Protein AF-A0A0G0KV67-F1 (afdb_monomer_lite)

pLDDT: mean 74.86, std 18.28, range [34.47, 96.56]

Structure (mmCIF, N/CA/C/O backbone):
data_AF-A0A0G0KV67-F1
#
_entry.id   AF-A0A0G0KV67-F1
#
loop_
_atom_site.group_PDB
_atom_site.id
_atom_site.type_symbol
_atom_site.label_atom_id
_atom_site.label_alt_id
_atom_site.label_comp_id
_atom_site.label_asym_id
_atom_site.label_entity_id
_atom_site.label_seq_id
_atom_site.pdbx_PDB_ins_code
_atom_site.Cartn_x
_atom_site.Cartn_y
_atom_site.Cartn_z
_atom_site.occupancy
_atom_site.B_iso_or_equiv
_atom_site.auth_seq_id
_atom_site.auth_comp_id
_atom_site.auth_asym_id
_atom_site.auth_atom_id
_atom_site.pdbx_PDB_model_num
ATOM 1 N N . MET A 1 1 ? 65.892 -47.633 -39.466 1.00 34.53 1 MET A N 1
ATOM 2 C CA . MET A 1 1 ? 66.756 -48.663 -38.842 1.00 34.53 1 MET A CA 1
ATOM 3 C C . MET A 1 1 ? 67.667 -47.994 -37.816 1.00 34.53 1 MET A C 1
ATOM 5 O O . MET A 1 1 ? 68.349 -47.067 -38.218 1.00 34.53 1 MET A O 1
ATOM 9 N N . LYS A 1 2 ? 67.685 -48.520 -36.572 1.00 37.16 2 LYS A N 1
ATOM 10 C CA . LYS A 1 2 ? 68.689 -48.347 -35.481 1.00 37.16 2 LYS A CA 1
ATOM 11 C C . LYS A 1 2 ? 68.750 -46.937 -34.844 1.00 37.16 2 LYS A C 1
ATOM 13 O O . LYS A 1 2 ? 69.151 -45.995 -35.504 1.00 37.16 2 LYS A O 1
ATOM 18 N N . ILE A 1 3 ? 68.155 -46.684 -33.668 1.00 46.03 3 ILE A N 1
ATOM 19 C CA . ILE A 1 3 ? 68.557 -47.035 -32.277 1.00 46.03 3 ILE A CA 1
ATOM 20 C C . ILE A 1 3 ? 69.969 -46.548 -31.927 1.00 46.03 3 ILE A C 1
ATOM 22 O O . ILE A 1 3 ? 70.919 -47.071 -32.493 1.00 46.03 3 ILE A O 1
ATOM 26 N N . LEU A 1 4 ? 70.065 -45.623 -30.959 1.00 43.94 4 LEU A N 1
ATOM 27 C CA . LEU A 1 4 ? 71.023 -45.557 -29.831 1.00 43.94 4 LEU A CA 1
ATOM 28 C C . LEU A 1 4 ? 70.691 -44.260 -29.050 1.00 43.94 4 LEU A C 1
ATOM 30 O O . LEU A 1 4 ? 70.881 -43.169 -29.568 1.00 43.94 4 LEU A O 1
ATOM 34 N N . SER A 1 5 ? 69.954 -44.279 -27.937 1.00 42.16 5 SER A N 1
ATOM 35 C CA . SER A 1 5 ? 70.372 -44.678 -26.584 1.00 42.16 5 SER A CA 1
ATOM 36 C C . SER A 1 5 ? 71.674 -44.011 -26.131 1.00 42.16 5 SER A C 1
ATOM 38 O O . SER A 1 5 ? 72.745 -44.550 -26.387 1.00 42.16 5 SER A O 1
ATOM 40 N N . PHE A 1 6 ? 71.571 -42.909 -25.381 1.00 45.84 6 PHE A N 1
ATOM 41 C CA . PHE A 1 6 ? 72.545 -42.596 -24.335 1.00 45.84 6 PHE A CA 1
ATOM 42 C C . PHE A 1 6 ? 71.842 -42.049 -23.092 1.00 45.84 6 PHE A C 1
ATOM 44 O O . PHE A 1 6 ? 71.250 -40.973 -23.077 1.00 45.84 6 PHE A O 1
ATOM 51 N N . LEU A 1 7 ? 71.896 -42.890 -22.068 1.00 37.69 7 LEU A N 1
ATOM 52 C CA . LEU A 1 7 ? 71.472 -42.701 -20.696 1.00 37.69 7 LEU A CA 1
ATOM 53 C C . LEU A 1 7 ? 72.579 -41.910 -19.978 1.00 37.69 7 LEU A C 1
ATOM 55 O O . LEU A 1 7 ? 73.718 -42.369 -19.961 1.00 37.69 7 LEU A O 1
ATOM 59 N N . CYS A 1 8 ? 72.273 -40.762 -19.370 1.00 39.97 8 CYS A N 1
ATOM 60 C CA . CYS A 1 8 ? 73.135 -40.162 -18.343 1.00 39.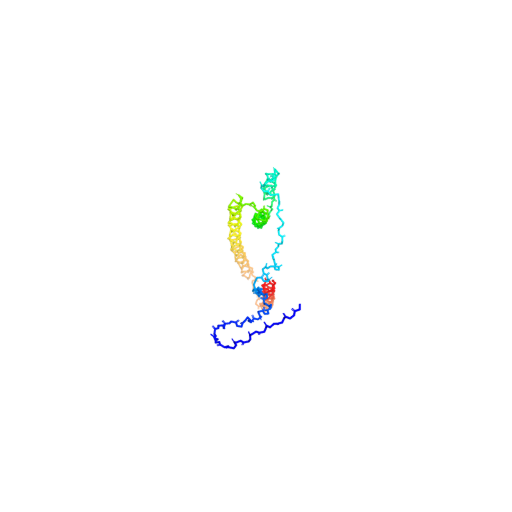97 8 CYS A CA 1
ATOM 61 C C . CYS A 1 8 ? 72.295 -39.399 -17.304 1.00 39.97 8 CYS A C 1
ATOM 63 O O . CYS A 1 8 ? 72.083 -38.195 -17.367 1.00 39.97 8 CYS A O 1
ATOM 65 N N . LEU A 1 9 ? 71.675 -40.196 -16.439 1.00 34.47 9 LEU A N 1
ATOM 66 C CA . LEU A 1 9 ? 71.714 -40.134 -14.977 1.00 34.47 9 LEU A CA 1
ATOM 67 C C . LEU A 1 9 ? 72.180 -38.814 -14.277 1.00 34.47 9 LEU A C 1
ATOM 69 O O . LEU A 1 9 ? 73.367 -38.515 -14.239 1.00 34.47 9 LEU A O 1
ATOM 73 N N . ILE A 1 10 ? 71.212 -38.184 -13.581 1.00 44.78 10 ILE A N 1
ATOM 74 C CA . ILE A 1 10 ? 71.251 -37.406 -12.306 1.00 44.78 10 ILE A CA 1
ATOM 75 C C . ILE A 1 10 ? 71.801 -35.960 -12.287 1.00 44.78 10 ILE A C 1
ATOM 77 O O . ILE A 1 10 ? 73.005 -35.743 -12.334 1.00 44.78 10 ILE A O 1
ATOM 81 N N . ALA A 1 11 ? 70.900 -34.996 -12.011 1.00 40.72 11 ALA A N 1
ATOM 82 C CA . ALA A 1 11 ? 70.872 -34.133 -10.800 1.00 40.72 11 ALA A CA 1
ATOM 83 C C . ALA A 1 11 ? 69.705 -33.102 -10.908 1.00 40.72 11 ALA A C 1
ATOM 85 O O . ALA A 1 11 ? 69.770 -32.195 -11.722 1.00 40.72 11 ALA A O 1
ATOM 86 N N . VAL A 1 12 ? 68.526 -33.335 -10.306 1.00 42.31 12 VAL A N 1
ATOM 87 C CA . VAL A 1 12 ? 68.085 -32.858 -8.966 1.00 42.31 12 VAL A CA 1
ATOM 88 C C . VAL A 1 12 ? 67.373 -31.472 -8.992 1.00 42.31 12 VAL A C 1
ATOM 90 O O . VAL A 1 12 ? 67.985 -30.451 -9.264 1.00 42.31 12 VAL A O 1
ATOM 93 N N . ILE A 1 13 ? 66.082 -31.493 -8.597 1.00 43.69 13 ILE A N 1
ATOM 94 C CA . ILE A 1 13 ? 65.219 -30.422 -8.018 1.00 43.69 13 ILE A CA 1
ATOM 95 C C . ILE A 1 13 ? 64.404 -29.495 -8.952 1.00 43.69 13 ILE A C 1
ATOM 97 O O . ILE A 1 13 ? 64.867 -28.473 -9.443 1.00 43.69 13 ILE A O 1
ATOM 101 N N . SER A 1 14 ? 63.105 -29.801 -9.060 1.00 44.09 14 SER A N 1
ATOM 102 C CA . SER A 1 14 ? 61.951 -28.939 -8.685 1.00 44.09 14 SER A CA 1
ATOM 103 C C . SER A 1 14 ? 60.668 -29.724 -9.018 1.00 44.09 14 SER A C 1
ATOM 105 O O . SER A 1 14 ? 60.392 -30.042 -10.164 1.00 44.09 14 SER A O 1
ATOM 107 N N . LEU A 1 15 ? 60.026 -30.384 -8.054 1.00 42.94 15 LEU A N 1
ATOM 108 C CA . LEU A 1 15 ? 59.036 -29.840 -7.118 1.00 42.94 15 LEU A CA 1
ATOM 109 C C . LEU A 1 15 ? 57.866 -29.112 -7.806 1.00 42.94 15 LEU A C 1
ATOM 111 O O . LEU A 1 15 ? 57.851 -27.891 -7.871 1.00 42.94 15 LEU A O 1
ATOM 115 N N . ALA A 1 16 ? 56.873 -29.882 -8.256 1.00 44.88 16 ALA A N 1
ATOM 116 C CA . ALA A 1 16 ? 55.449 -29.574 -8.095 1.00 44.88 16 ALA A CA 1
ATOM 117 C C . ALA A 1 16 ? 54.628 -30.804 -8.510 1.00 44.88 16 ALA A C 1
ATOM 119 O O . ALA A 1 16 ? 54.356 -31.046 -9.684 1.00 44.88 16 ALA A O 1
ATOM 120 N N . THR A 1 17 ? 54.247 -31.612 -7.527 1.00 47.12 17 THR A N 1
ATOM 121 C CA . THR A 1 17 ? 53.171 -32.592 -7.671 1.00 47.12 17 THR A CA 1
ATOM 122 C C . THR A 1 17 ? 51.865 -31.840 -7.898 1.00 47.12 17 THR A C 1
ATOM 124 O O . THR A 1 17 ? 51.374 -31.167 -6.993 1.00 47.12 17 THR A O 1
ATOM 127 N N . ILE A 1 18 ? 51.310 -31.956 -9.103 1.00 49.16 18 ILE A N 1
ATOM 128 C CA . ILE A 1 18 ? 49.943 -31.545 -9.419 1.00 49.16 18 ILE A CA 1
ATOM 129 C C . ILE A 1 18 ? 49.014 -32.469 -8.629 1.00 49.16 18 ILE A C 1
ATOM 131 O O . ILE A 1 18 ? 48.808 -33.626 -8.992 1.00 49.16 18 ILE A O 1
ATOM 135 N N . GLN A 1 19 ? 48.495 -31.973 -7.508 1.00 46.00 19 GLN A N 1
ATOM 136 C CA . GLN A 1 19 ? 47.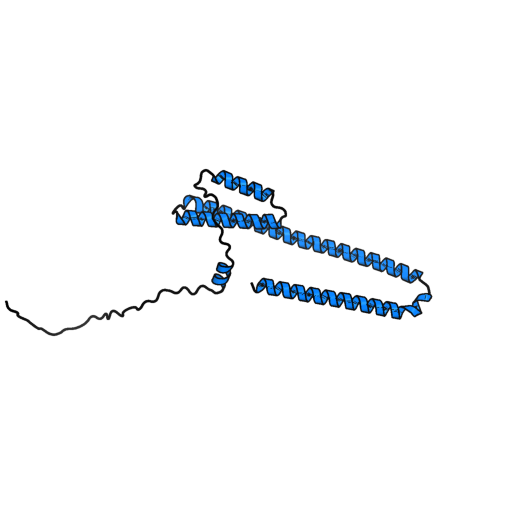344 -32.579 -6.859 1.00 46.00 19 GLN A CA 1
ATOM 137 C C . GLN A 1 19 ? 46.129 -32.308 -7.745 1.00 46.00 19 GLN A C 1
ATOM 139 O O . GLN A 1 19 ? 45.764 -31.164 -8.006 1.00 46.00 19 GLN A O 1
ATOM 144 N N . SER A 1 20 ? 45.523 -33.385 -8.226 1.00 44.88 20 SER A N 1
ATOM 145 C CA . SER A 1 20 ? 44.183 -33.412 -8.791 1.00 44.88 20 SER A CA 1
ATOM 146 C C . SER A 1 20 ? 43.193 -32.797 -7.797 1.00 44.88 20 SER A C 1
ATOM 148 O O . SER A 1 20 ? 42.809 -33.437 -6.818 1.00 44.88 20 SER A O 1
ATOM 150 N N . VAL A 1 21 ? 42.792 -31.547 -8.046 1.00 41.94 21 VAL A N 1
ATOM 151 C CA . VAL A 1 21 ? 41.652 -30.909 -7.381 1.00 41.94 21 VAL A CA 1
ATOM 152 C C . VAL A 1 21 ? 40.395 -31.554 -7.949 1.00 41.94 21 VAL A C 1
ATOM 154 O O . VAL A 1 21 ? 39.926 -31.235 -9.039 1.00 41.94 21 VAL A O 1
ATOM 157 N N . SER A 1 22 ? 39.921 -32.543 -7.199 1.00 44.06 22 SER A N 1
ATOM 158 C CA . SER A 1 22 ? 38.575 -33.091 -7.273 1.00 44.06 22 SER A CA 1
ATOM 159 C C . SER A 1 22 ? 37.550 -31.960 -7.204 1.00 44.06 22 SER A C 1
ATOM 161 O O . SER A 1 22 ? 37.709 -31.025 -6.418 1.00 44.06 22 SER A O 1
ATOM 163 N N . ALA A 1 23 ? 36.506 -32.083 -8.021 1.00 50.12 23 ALA A N 1
ATOM 164 C CA . ALA A 1 23 ? 35.351 -31.203 -8.086 1.00 50.12 23 ALA A CA 1
ATOM 165 C C . ALA A 1 23 ? 34.879 -30.761 -6.694 1.00 50.12 23 ALA A C 1
ATOM 167 O O . ALA A 1 23 ? 34.499 -31.587 -5.866 1.00 50.12 23 ALA A O 1
ATOM 168 N N . ASN A 1 24 ? 34.887 -29.451 -6.466 1.00 42.25 24 ASN A N 1
ATOM 169 C CA . ASN A 1 24 ? 34.113 -28.830 -5.408 1.00 42.25 24 ASN A CA 1
ATOM 170 C C . ASN A 1 24 ? 33.433 -27.610 -6.030 1.00 42.25 24 ASN A C 1
ATOM 172 O O . ASN A 1 24 ? 33.992 -26.513 -6.075 1.00 42.25 24 ASN A O 1
ATOM 176 N N . GLU A 1 25 ? 32.254 -27.842 -6.606 1.00 45.72 25 GLU A N 1
ATOM 177 C CA . GLU A 1 25 ? 31.306 -26.768 -6.881 1.00 45.72 25 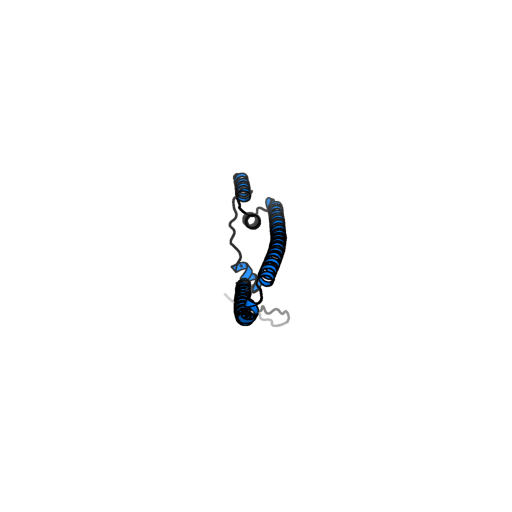GLU A CA 1
ATOM 178 C C . GLU A 1 25 ? 31.087 -26.001 -5.569 1.00 45.72 25 GLU A C 1
ATOM 180 O O . GLU A 1 25 ? 30.847 -26.631 -4.533 1.00 45.72 25 GLU A O 1
ATOM 185 N N . PRO A 1 26 ? 31.178 -24.663 -5.550 1.00 38.56 26 PRO A N 1
ATOM 186 C CA . PRO A 1 26 ? 30.782 -23.916 -4.374 1.00 38.56 26 PRO A CA 1
ATOM 187 C C . PRO A 1 26 ? 29.262 -24.034 -4.236 1.00 38.56 26 PRO A C 1
ATOM 189 O O . PRO A 1 26 ? 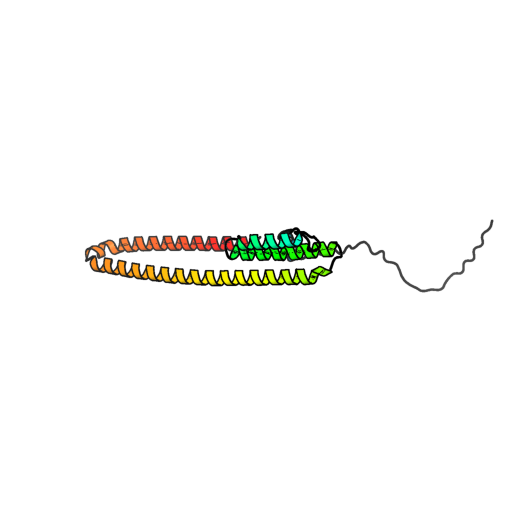28.501 -23.259 -4.810 1.00 38.56 26 PRO A O 1
ATOM 192 N N . THR A 1 27 ? 28.806 -25.009 -3.451 1.00 40.22 27 THR A N 1
ATOM 193 C CA . THR A 1 27 ? 27.448 -25.013 -2.913 1.00 40.22 27 THR A CA 1
ATOM 194 C C . THR A 1 27 ? 27.327 -23.812 -1.983 1.00 40.22 27 THR A C 1
ATOM 196 O O . THR A 1 27 ? 27.704 -23.873 -0.809 1.00 40.22 27 THR A O 1
ATOM 199 N N . VAL A 1 28 ? 26.832 -22.699 -2.523 1.00 43.00 28 VAL A N 1
ATOM 200 C CA . VAL A 1 28 ? 26.332 -21.567 -1.746 1.00 43.00 28 VAL A CA 1
ATOM 201 C C . VAL A 1 28 ? 25.198 -22.112 -0.881 1.00 43.00 28 VAL A C 1
ATOM 203 O O . VAL A 1 28 ? 24.088 -22.342 -1.358 1.00 43.00 28 VAL A O 1
ATOM 206 N N . LYS A 1 29 ? 25.488 -22.391 0.393 1.00 42.28 29 LYS A N 1
ATOM 207 C CA . LYS A 1 29 ? 24.454 -22.658 1.392 1.00 42.28 29 LYS A CA 1
ATOM 208 C C . LYS A 1 29 ? 23.693 -21.351 1.595 1.00 42.28 29 LYS A C 1
ATOM 210 O O . LYS A 1 29 ? 24.124 -20.519 2.388 1.00 42.28 29 LYS A O 1
ATOM 215 N N . LYS A 1 30 ? 22.606 -21.169 0.839 1.00 50.28 30 LYS A N 1
ATOM 216 C CA . LYS A 1 30 ? 21.640 -20.093 1.072 1.00 50.28 30 LYS A CA 1
ATOM 217 C C . LYS A 1 30 ? 21.224 -20.127 2.539 1.00 50.28 30 LYS A C 1
ATOM 219 O O . LYS A 1 30 ? 20.926 -21.199 3.075 1.00 50.28 30 LYS A O 1
ATOM 224 N N . SER A 1 31 ? 21.260 -18.970 3.190 1.00 61.56 31 SER A N 1
ATOM 225 C CA . SER A 1 31 ? 20.802 -18.827 4.573 1.00 61.56 31 SER A CA 1
ATOM 226 C C . SER A 1 31 ? 19.329 -19.243 4.662 1.00 61.56 31 SER A C 1
ATOM 228 O O . SER A 1 31 ? 18.569 -18.994 3.729 1.00 61.56 31 SER A O 1
ATOM 230 N N . GLN A 1 32 ? 18.887 -19.843 5.772 1.00 53.22 32 GLN A N 1
ATOM 231 C CA . GLN A 1 32 ? 17.467 -20.185 5.977 1.00 53.22 32 GLN A CA 1
ATOM 232 C C . GLN A 1 32 ? 16.549 -18.960 5.802 1.00 53.22 32 GLN A C 1
ATOM 234 O O . GLN A 1 32 ? 15.433 -19.095 5.314 1.00 53.22 32 GLN A O 1
ATOM 239 N N . THR A 1 33 ? 17.057 -17.757 6.086 1.00 48.66 33 THR A N 1
ATOM 240 C CA . THR A 1 33 ? 16.371 -16.482 5.828 1.00 48.66 33 THR A CA 1
ATOM 241 C C . THR A 1 33 ? 16.220 -16.170 4.334 1.00 48.66 33 THR A C 1
ATOM 243 O O . THR A 1 33 ? 15.190 -15.651 3.922 1.00 48.66 33 THR A O 1
ATOM 246 N N . GLU A 1 34 ? 17.210 -16.507 3.502 1.00 52.41 34 GLU A N 1
ATOM 247 C CA . GLU A 1 34 ? 17.119 -16.336 2.043 1.00 52.41 34 GLU A CA 1
ATOM 248 C C . GLU A 1 34 ? 16.162 -17.349 1.417 1.00 52.41 34 GLU A C 1
ATOM 250 O O . GLU A 1 34 ? 15.499 -17.030 0.439 1.00 52.41 34 GLU A O 1
ATOM 255 N N . ILE A 1 35 ? 16.074 -18.562 1.966 1.00 52.44 35 ILE A N 1
ATOM 256 C CA . ILE A 1 35 ? 15.159 -19.598 1.467 1.00 52.44 35 ILE A CA 1
ATOM 257 C C . ILE A 1 35 ? 13.703 -19.178 1.720 1.00 52.44 35 ILE A C 1
ATOM 259 O O . ILE A 1 35 ? 12.896 -19.237 0.799 1.00 52.44 35 ILE A O 1
ATOM 263 N N . LEU A 1 36 ? 13.404 -18.658 2.916 1.00 47.50 36 LEU A N 1
ATOM 264 C CA . LEU A 1 36 ? 12.069 -18.178 3.297 1.00 47.50 36 LEU A CA 1
ATOM 265 C C . LEU A 1 36 ? 11.663 -16.913 2.512 1.00 47.50 36 LEU A C 1
ATOM 267 O O . LEU A 1 36 ? 10.535 -16.801 2.037 1.00 47.50 36 LEU A O 1
ATOM 271 N N . LEU A 1 37 ? 12.604 -15.985 2.292 1.00 50.12 37 LEU A N 1
ATOM 272 C CA . LEU A 1 37 ? 12.376 -14.803 1.449 1.00 50.12 37 LEU A CA 1
ATOM 273 C C . LEU A 1 37 ? 12.165 -15.158 -0.027 1.00 50.12 37 LEU A C 1
ATOM 275 O O . LEU A 1 37 ? 11.364 -14.509 -0.689 1.00 50.12 37 LEU A O 1
ATOM 279 N N . VAL A 1 38 ? 12.861 -16.173 -0.547 1.00 53.75 38 VAL A N 1
ATOM 280 C CA . VAL A 1 38 ? 12.690 -16.647 -1.931 1.00 53.75 38 VAL A CA 1
ATOM 281 C C . VAL A 1 38 ? 11.376 -17.409 -2.107 1.00 53.75 38 VAL A C 1
ATOM 283 O O . VAL A 1 38 ? 10.773 -17.314 -3.169 1.00 53.75 38 VAL A O 1
ATOM 286 N N . GLU A 1 39 ? 10.908 -18.127 -1.085 1.00 54.22 39 GLU A N 1
ATOM 287 C CA . GLU A 1 39 ? 9.621 -18.835 -1.118 1.00 54.22 39 GLU A CA 1
ATOM 288 C C . GLU A 1 39 ? 8.424 -17.872 -1.066 1.00 54.22 39 GLU A C 1
ATOM 290 O O . GLU A 1 39 ? 7.446 -18.071 -1.784 1.00 54.22 39 GLU A O 1
ATOM 295 N N . LYS A 1 40 ? 8.529 -16.777 -0.299 1.00 53.59 40 LYS A N 1
ATOM 296 C CA . LYS A 1 40 ? 7.524 -15.696 -0.278 1.00 53.59 40 LYS A CA 1
ATOM 297 C C . LYS A 1 40 ? 7.689 -14.649 -1.381 1.00 53.59 40 LYS A C 1
ATOM 299 O O . LYS A 1 40 ? 6.830 -13.776 -1.511 1.00 53.59 40 LYS A O 1
ATOM 304 N N . ALA A 1 41 ? 8.762 -14.698 -2.169 1.00 57.44 41 ALA A N 1
ATOM 305 C CA . ALA A 1 41 ? 8.976 -13.739 -3.245 1.00 57.44 41 ALA A CA 1
ATOM 306 C C . ALA A 1 41 ? 7.922 -13.943 -4.339 1.00 57.44 41 ALA A C 1
ATOM 308 O O . ALA A 1 41 ? 7.978 -14.888 -5.128 1.00 57.44 41 ALA A O 1
ATOM 309 N N . LYS A 1 42 ? 6.960 -13.020 -4.405 1.00 64.00 42 LYS A N 1
ATOM 310 C CA . LYS A 1 42 ? 6.022 -12.914 -5.521 1.00 64.00 42 LYS A CA 1
ATOM 311 C C . LYS A 1 42 ? 6.837 -12.733 -6.805 1.00 64.00 42 LYS A C 1
ATOM 313 O O . LYS A 1 42 ? 7.617 -11.790 -6.923 1.00 64.00 42 LYS A O 1
ATOM 318 N N . ILE A 1 43 ? 6.675 -13.644 -7.765 1.00 69.31 43 ILE A N 1
ATOM 319 C CA . ILE A 1 43 ? 7.233 -13.451 -9.106 1.00 69.31 43 ILE A CA 1
ATOM 320 C C . ILE A 1 43 ? 6.415 -12.338 -9.751 1.00 69.31 43 ILE A C 1
ATOM 322 O O . ILE A 1 43 ? 5.238 -12.526 -10.056 1.00 69.31 43 ILE A O 1
ATOM 326 N N . ILE A 1 44 ? 7.033 -11.172 -9.908 1.00 74.88 44 ILE A N 1
ATOM 327 C CA . ILE A 1 44 ? 6.421 -10.021 -10.563 1.00 74.88 44 ILE A CA 1
ATOM 328 C C . ILE A 1 44 ? 6.982 -9.952 -11.974 1.00 74.88 44 ILE A C 1
ATOM 330 O O . ILE A 1 44 ? 8.192 -9.829 -12.181 1.00 74.88 44 ILE A O 1
ATOM 334 N N . GLU A 1 45 ? 6.090 -10.130 -12.944 1.00 81.81 45 GLU A N 1
ATOM 335 C CA . GLU A 1 45 ? 6.424 -9.985 -14.352 1.00 81.81 45 GLU A CA 1
ATOM 336 C C . GLU A 1 45 ? 6.552 -8.496 -14.689 1.00 81.81 45 GLU A C 1
ATOM 338 O O . GLU A 1 45 ? 5.753 -7.694 -14.203 1.00 81.81 45 GLU A O 1
ATOM 343 N N . PRO A 1 46 ? 7.554 -8.108 -15.496 1.00 81.50 46 PRO A N 1
ATOM 344 C CA . PRO A 1 46 ? 7.650 -6.735 -15.963 1.00 81.50 46 PRO A CA 1
ATOM 345 C C . PRO A 1 46 ? 6.442 -6.401 -16.844 1.00 81.50 46 PRO A C 1
ATOM 347 O O . PRO A 1 46 ? 6.045 -7.213 -17.685 1.00 81.50 46 PRO A O 1
ATOM 350 N N . GLY A 1 47 ? 5.903 -5.194 -16.685 1.00 82.56 47 GLY A N 1
ATOM 351 C CA . GLY A 1 47 ? 4.918 -4.634 -17.599 1.00 82.56 47 GLY A CA 1
ATOM 352 C C . GLY A 1 47 ? 5.527 -4.220 -18.938 1.00 82.56 47 GLY A C 1
ATOM 353 O O . GLY A 1 47 ? 6.459 -4.831 -19.475 1.00 82.56 47 GLY A O 1
ATOM 354 N N . VAL A 1 48 ? 4.986 -3.151 -19.519 1.00 89.81 48 VAL A N 1
ATOM 355 C CA . VAL A 1 48 ? 5.537 -2.597 -20.758 1.00 89.81 48 VAL A CA 1
ATOM 356 C C . VAL A 1 48 ? 6.885 -1.944 -20.449 1.00 89.81 48 VAL A C 1
ATOM 358 O O . VAL A 1 48 ? 6.967 -1.050 -19.623 1.00 89.81 48 VAL A O 1
ATOM 361 N N . LEU A 1 49 ? 7.958 -2.346 -21.134 1.00 93.38 49 LEU A N 1
ATOM 362 C CA . LEU A 1 49 ? 9.279 -1.747 -20.909 1.00 93.38 49 LEU A CA 1
ATOM 363 C C . LEU A 1 49 ? 9.344 -0.287 -21.398 1.00 93.38 49 LEU A C 1
ATOM 365 O O . LEU A 1 49 ? 8.723 0.046 -22.414 1.00 93.38 49 LEU A O 1
ATOM 369 N N . PRO A 1 50 ? 10.194 0.564 -20.791 1.00 86.12 50 PRO A N 1
ATOM 370 C CA . PRO A 1 50 ? 10.381 1.961 -21.200 1.00 86.12 50 PRO A CA 1
ATOM 371 C C . PRO A 1 50 ? 10.997 2.133 -22.596 1.00 86.12 50 PRO A C 1
ATOM 373 O O . PRO A 1 50 ? 11.019 3.241 -23.133 1.00 86.12 50 PRO A O 1
ATOM 376 N N . THR A 1 51 ? 11.490 1.051 -23.198 1.00 91.06 51 THR A N 1
ATOM 377 C CA . THR A 1 51 ? 11.947 0.994 -24.593 1.00 91.06 51 THR A CA 1
ATOM 378 C C . THR A 1 51 ? 10.786 0.922 -25.592 1.00 91.06 51 THR A C 1
ATOM 380 O O . THR A 1 51 ? 10.969 1.226 -26.771 1.00 91.06 51 THR A O 1
ATOM 383 N N . SER A 1 52 ? 9.588 0.532 -25.146 1.00 92.69 52 SER A N 1
ATOM 384 C CA . SER A 1 52 ? 8.401 0.383 -25.986 1.00 92.69 52 SER A CA 1
ATOM 385 C C . SER A 1 52 ? 7.665 1.707 -26.176 1.00 92.69 52 SER A C 1
ATOM 387 O O . SER A 1 52 ? 7.466 2.480 -25.239 1.00 92.69 52 SER A O 1
ATOM 389 N N . PHE A 1 53 ? 7.148 1.927 -27.388 1.00 92.12 53 PHE A N 1
ATOM 390 C CA . PHE A 1 53 ? 6.288 3.073 -27.693 1.00 92.12 53 PHE A CA 1
ATOM 391 C C . PHE A 1 53 ? 5.027 3.120 -26.817 1.00 92.12 53 PHE A C 1
ATOM 393 O O . PHE A 1 53 ? 4.514 4.200 -26.551 1.00 92.12 53 PHE A O 1
ATOM 400 N N . TRP A 1 54 ? 4.529 1.975 -26.344 1.00 94.38 54 TRP A N 1
ATOM 401 C CA . TRP A 1 54 ? 3.303 1.895 -25.541 1.00 94.38 54 TRP A CA 1
ATOM 402 C C . TRP A 1 54 ? 3.511 2.162 -24.045 1.00 94.38 54 TRP A C 1
ATOM 404 O O . TRP A 1 54 ? 2.537 2.168 -23.297 1.00 94.38 54 TRP A O 1
ATOM 414 N N . TYR A 1 55 ? 4.744 2.428 -23.602 1.00 89.44 55 TYR A N 1
ATOM 415 C CA . TYR A 1 55 ? 5.060 2.648 -22.187 1.00 89.44 55 TYR A CA 1
ATOM 416 C C . TYR A 1 55 ? 4.253 3.789 -21.557 1.00 89.44 55 TYR A C 1
ATOM 418 O O . TYR A 1 55 ? 3.791 3.693 -20.428 1.00 89.44 55 TYR A O 1
ATOM 426 N N . TRP A 1 56 ? 4.007 4.870 -22.301 1.00 92.50 56 TRP A N 1
ATOM 427 C CA . TRP A 1 56 ? 3.202 5.986 -21.792 1.00 92.50 56 TRP A CA 1
ATOM 428 C C . TRP A 1 56 ? 1.757 5.573 -21.463 1.00 92.50 56 TRP A C 1
ATOM 430 O O . TRP A 1 56 ? 1.164 6.127 -20.539 1.00 92.50 56 TRP A O 1
ATOM 440 N N . ALA A 1 57 ? 1.191 4.619 -22.211 1.00 93.38 57 ALA A N 1
ATOM 441 C CA . ALA A 1 57 ? -0.170 4.136 -22.000 1.00 93.38 57 ALA A CA 1
ATOM 442 C C . ALA A 1 57 ? -0.240 3.241 -20.760 1.00 93.38 57 ALA A C 1
ATOM 444 O O . ALA A 1 57 ? -1.204 3.327 -20.002 1.00 93.38 57 ALA A O 1
ATOM 445 N N . ASP A 1 58 ? 0.807 2.452 -20.528 1.00 90.88 58 ASP A N 1
ATOM 446 C CA . ASP A 1 58 ? 0.977 1.653 -19.319 1.00 90.88 58 ASP A CA 1
ATOM 447 C C . ASP A 1 58 ? 1.047 2.544 -18.066 1.00 90.88 58 ASP A C 1
ATOM 449 O O . ASP A 1 58 ? 0.183 2.454 -17.194 1.00 90.88 58 ASP A O 1
ATOM 453 N N . LYS A 1 59 ? 1.931 3.555 -18.059 1.00 91.19 59 LYS A N 1
ATOM 454 C CA . LYS A 1 59 ? 2.003 4.551 -16.968 1.00 91.19 59 LYS A CA 1
ATOM 455 C C . LYS A 1 59 ? 0.681 5.285 -16.731 1.00 91.19 59 LYS A C 1
ATOM 457 O O . LYS A 1 59 ? 0.360 5.649 -15.600 1.00 91.19 59 LYS A O 1
ATOM 462 N N . PHE A 1 60 ? -0.096 5.537 -17.782 1.00 92.88 60 PHE A N 1
ATOM 463 C CA . PHE A 1 60 ? -1.414 6.156 -17.650 1.00 92.88 60 PHE A CA 1
ATOM 464 C C . PHE A 1 60 ? -2.443 5.196 -17.034 1.00 92.88 60 PHE A C 1
ATOM 466 O O . PHE A 1 60 ? -3.209 5.593 -16.152 1.00 92.88 60 PHE A O 1
ATOM 473 N N . ALA A 1 61 ? -2.442 3.929 -17.454 1.00 92.38 61 ALA A N 1
ATOM 474 C CA . ALA A 1 61 ? -3.295 2.896 -16.879 1.00 92.38 61 ALA A CA 1
ATOM 475 C C . ALA A 1 61 ? -2.980 2.669 -15.391 1.00 92.38 61 ALA A C 1
ATOM 477 O O . ALA A 1 61 ? -3.909 2.571 -14.585 1.00 92.38 61 ALA A O 1
ATOM 478 N N . GLU A 1 62 ? -1.698 2.681 -15.010 1.00 92.75 62 GLU A N 1
ATOM 479 C CA . GLU A 1 62 ? -1.270 2.606 -13.611 1.00 92.75 62 GLU A CA 1
ATOM 480 C C . GLU A 1 62 ? -1.894 3.728 -12.764 1.00 92.75 62 GLU A C 1
ATOM 482 O O . GLU A 1 62 ? -2.429 3.477 -11.681 1.00 92.75 62 GLU A O 1
ATOM 487 N N . GLN A 1 63 ? -1.862 4.968 -13.266 1.00 92.94 63 GLN A N 1
ATOM 488 C CA . GLN A 1 63 ? -2.425 6.131 -12.574 1.00 92.94 63 GLN A CA 1
ATOM 489 C C . GLN A 1 63 ? -3.943 6.041 -12.437 1.00 92.94 63 GLN A C 1
ATOM 491 O O . GLN A 1 63 ? -4.478 6.330 -11.365 1.00 92.94 63 GLN A O 1
ATOM 496 N N . ILE A 1 64 ? -4.642 5.619 -13.496 1.00 94.81 64 ILE A N 1
ATOM 497 C CA . ILE A 1 64 ? -6.088 5.374 -13.440 1.00 94.81 64 ILE A CA 1
ATOM 498 C C . ILE A 1 64 ? -6.385 4.355 -12.344 1.00 94.81 64 ILE A C 1
ATOM 500 O O . ILE A 1 64 ? -7.211 4.617 -11.470 1.00 94.81 64 ILE A O 1
ATOM 504 N N . LYS A 1 65 ? -5.689 3.216 -12.354 1.00 92.81 65 LYS A N 1
ATOM 505 C CA . LYS A 1 65 ? -5.904 2.160 -11.367 1.00 92.81 65 LYS A CA 1
ATOM 506 C C . LYS A 1 65 ? -5.657 2.675 -9.949 1.00 92.81 65 LYS A C 1
ATOM 508 O O . LYS A 1 65 ? -6.541 2.512 -9.119 1.00 92.81 65 LYS A O 1
ATOM 513 N N . PHE A 1 66 ? -4.570 3.410 -9.700 1.00 94.06 66 PHE A N 1
ATOM 514 C CA . PHE A 1 66 ? -4.310 4.039 -8.397 1.00 94.06 66 PHE A CA 1
ATOM 515 C C . PHE A 1 66 ? -5.445 4.969 -7.934 1.00 94.06 66 PHE A C 1
ATOM 517 O O . PHE A 1 66 ? -5.827 4.955 -6.761 1.00 94.06 66 PHE A O 1
ATOM 524 N N . VAL A 1 67 ? -6.005 5.781 -8.839 1.00 94.62 67 VAL A N 1
ATOM 525 C CA . VAL A 1 67 ? -7.124 6.684 -8.518 1.00 94.62 67 VAL A CA 1
ATOM 526 C C . VAL A 1 67 ? -8.369 5.896 -8.109 1.00 94.62 67 VAL A C 1
ATOM 528 O O . VAL A 1 67 ? -9.033 6.281 -7.144 1.00 94.62 67 VAL A O 1
ATOM 531 N N . PHE A 1 68 ? -8.658 4.795 -8.806 1.00 95.81 68 PHE A N 1
ATOM 532 C CA . PHE A 1 68 ? -9.816 3.939 -8.543 1.00 95.81 68 PHE A CA 1
ATOM 533 C C . PHE A 1 68 ? -9.592 2.886 -7.447 1.00 95.81 68 PHE A C 1
ATOM 535 O O . PHE A 1 68 ? -10.557 2.250 -7.020 1.00 95.81 68 PHE A O 1
ATOM 542 N N . THR A 1 69 ? -8.368 2.720 -6.943 1.00 93.75 69 THR A N 1
ATOM 543 C CA . THR A 1 69 ? -8.096 1.862 -5.788 1.00 93.75 69 THR A CA 1
ATOM 544 C C . THR A 1 69 ? -8.781 2.419 -4.539 1.00 93.75 69 THR A C 1
ATOM 546 O O . THR A 1 69 ? -8.585 3.574 -4.148 1.00 93.75 69 THR A O 1
ATOM 549 N N . VAL A 1 70 ? -9.608 1.588 -3.904 1.00 93.38 70 VAL A N 1
ATOM 550 C CA . VAL A 1 70 ? -10.409 1.969 -2.736 1.00 93.38 70 VAL A CA 1
ATOM 551 C C . VAL A 1 70 ? -9.606 1.770 -1.454 1.00 93.38 70 VAL A C 1
ATOM 553 O O . VAL A 1 70 ? -9.031 0.711 -1.225 1.00 93.38 70 VAL A O 1
ATOM 556 N N . GLY A 1 71 ? -9.638 2.779 -0.584 1.00 91.69 71 GLY A N 1
ATOM 557 C CA . GLY A 1 71 ? -8.990 2.738 0.725 1.00 91.69 71 GLY A CA 1
ATOM 558 C C . GLY A 1 71 ? -7.513 3.130 0.687 1.00 91.69 71 GLY A C 1
ATOM 559 O O . GLY A 1 71 ? -6.825 2.969 -0.318 1.00 91.69 71 GLY A O 1
ATOM 560 N N . LYS A 1 72 ? -7.028 3.687 1.802 1.00 92.19 72 LYS A N 1
ATOM 561 C CA . LYS A 1 72 ? -5.617 4.075 1.949 1.00 92.19 72 LYS A CA 1
ATOM 562 C C . LYS A 1 72 ? -4.688 2.857 1.943 1.00 92.19 72 LYS A C 1
ATOM 564 O O . LYS A 1 72 ? -3.626 2.931 1.347 1.00 92.19 72 LYS A O 1
ATOM 569 N N . GLU A 1 73 ? -5.115 1.748 2.548 1.00 91.25 73 GLU A N 1
ATOM 570 C CA . GLU A 1 73 ? -4.339 0.499 2.604 1.00 91.25 73 GLU A CA 1
ATOM 571 C C . GLU A 1 73 ? -4.151 -0.087 1.207 1.00 91.25 73 GLU A C 1
ATOM 573 O O . GLU A 1 73 ? -3.023 -0.207 0.749 1.00 91.25 73 GLU A O 1
ATOM 578 N N . GLY A 1 74 ? -5.244 -0.277 0.458 1.00 91.56 74 GLY A N 1
ATOM 579 C CA . GLY A 1 74 ? -5.156 -0.755 -0.922 1.00 91.56 74 GLY A CA 1
ATOM 580 C C . GLY A 1 74 ? -4.323 0.161 -1.823 1.00 91.56 74 GLY A C 1
ATOM 581 O O . GLY A 1 74 ? -3.626 -0.315 -2.714 1.00 91.56 74 GLY A O 1
ATOM 582 N N . LYS A 1 75 ? -4.351 1.483 -1.597 1.00 96.19 75 LYS A N 1
ATOM 583 C CA . LYS A 1 75 ? -3.481 2.425 -2.319 1.00 96.19 75 LYS A CA 1
ATOM 584 C C . LYS A 1 75 ? -2.007 2.256 -1.962 1.00 96.19 75 LYS A C 1
ATOM 586 O O . LYS A 1 75 ? -1.179 2.357 -2.862 1.00 96.19 75 LYS A O 1
ATOM 591 N N . ALA A 1 76 ? -1.688 2.011 -0.694 1.00 94.12 76 ALA A N 1
ATOM 592 C CA . ALA A 1 76 ? -0.326 1.736 -0.253 1.00 94.12 76 ALA A CA 1
ATOM 593 C C . ALA A 1 76 ? 0.186 0.414 -0.847 1.00 94.12 76 ALA A C 1
ATOM 595 O O . ALA A 1 76 ? 1.255 0.408 -1.451 1.00 94.12 76 ALA A O 1
ATOM 596 N N . ASP A 1 77 ? -0.621 -0.651 -0.796 1.00 93.12 77 ASP A N 1
ATOM 597 C CA . ASP A 1 77 ? -0.298 -1.948 -1.406 1.00 93.12 77 ASP A CA 1
ATOM 598 C C . ASP A 1 77 ? -0.054 -1.806 -2.915 1.00 93.12 77 ASP A C 1
ATOM 600 O O . ASP A 1 77 ? 0.920 -2.320 -3.459 1.00 93.12 77 ASP A O 1
ATOM 604 N N . TYR A 1 78 ? -0.904 -1.035 -3.599 1.00 95.06 78 TYR A N 1
ATOM 605 C CA . TYR A 1 78 ? -0.761 -0.798 -5.032 1.00 95.06 78 TYR A CA 1
ATOM 606 C C . TYR A 1 78 ? 0.521 -0.031 -5.391 1.00 95.06 78 TYR A C 1
ATOM 608 O O . TYR A 1 78 ? 1.115 -0.276 -6.439 1.00 95.06 78 TYR A O 1
ATOM 616 N N . LEU A 1 79 ? 0.976 0.889 -4.534 1.00 95.25 79 LEU A N 1
ATOM 617 C CA . LEU A 1 79 ? 2.263 1.562 -4.724 1.00 95.25 79 LEU A CA 1
ATOM 618 C C . LEU A 1 79 ? 3.445 0.603 -4.556 1.00 95.25 79 LEU A C 1
ATOM 620 O O . LEU A 1 79 ? 4.427 0.752 -5.279 1.00 95.25 79 LEU A O 1
ATOM 624 N N . VAL A 1 80 ? 3.351 -0.369 -3.643 1.00 94.56 80 VAL A N 1
ATOM 625 C CA . VAL A 1 80 ? 4.360 -1.431 -3.497 1.00 94.56 80 VAL A CA 1
ATOM 626 C C . VAL A 1 80 ? 4.398 -2.301 -4.754 1.00 94.56 80 VAL A C 1
ATOM 628 O O . VAL A 1 80 ? 5.473 -2.481 -5.317 1.00 94.56 80 VAL A O 1
ATOM 631 N N . ASP A 1 81 ? 3.240 -2.735 -5.263 1.00 91.44 81 ASP A N 1
ATOM 632 C CA . ASP A 1 81 ? 3.155 -3.501 -6.516 1.00 91.44 81 ASP A CA 1
ATOM 633 C C . ASP A 1 81 ? 3.810 -2.747 -7.692 1.00 91.44 81 ASP A C 1
ATOM 635 O O . ASP A 1 81 ? 4.606 -3.318 -8.437 1.00 91.44 81 ASP A O 1
ATOM 639 N N . MET A 1 82 ? 3.533 -1.444 -7.836 1.00 93.25 82 MET A N 1
ATOM 640 C CA . MET A 1 82 ? 4.185 -0.617 -8.859 1.00 93.25 82 MET A CA 1
ATOM 641 C C . MET A 1 82 ? 5.701 -0.508 -8.648 1.00 93.25 82 MET A C 1
ATOM 643 O O . MET A 1 82 ? 6.456 -0.438 -9.619 1.00 93.25 82 MET A O 1
ATOM 647 N N . ALA A 1 83 ? 6.162 -0.434 -7.395 1.00 92.25 83 ALA A N 1
ATOM 648 C CA . ALA A 1 83 ? 7.582 -0.344 -7.069 1.00 92.25 83 ALA A CA 1
ATOM 649 C C . ALA A 1 83 ? 8.319 -1.632 -7.451 1.00 92.25 83 ALA A C 1
ATOM 651 O O . ALA A 1 83 ? 9.426 -1.570 -7.991 1.00 92.25 83 ALA A O 1
ATOM 652 N N . ASP A 1 84 ? 7.701 -2.783 -7.211 1.00 88.19 84 ASP A N 1
ATOM 653 C CA . ASP A 1 84 ? 8.235 -4.076 -7.620 1.00 88.19 84 ASP A CA 1
ATOM 654 C C . ASP A 1 84 ? 8.253 -4.228 -9.146 1.00 88.19 84 ASP A C 1
ATOM 656 O O . ASP A 1 84 ? 9.217 -4.752 -9.709 1.00 88.19 84 ASP A O 1
ATOM 660 N N . GLU A 1 85 ? 7.244 -3.700 -9.840 1.00 88.56 85 GLU A N 1
ATOM 661 C CA . GLU A 1 85 ? 7.222 -3.656 -11.303 1.00 88.56 85 GLU A CA 1
ATOM 662 C C . GLU A 1 85 ? 8.405 -2.853 -11.867 1.00 88.56 85 GLU A C 1
ATOM 664 O O . GLU A 1 85 ? 9.055 -3.304 -12.812 1.00 88.56 85 GLU A O 1
ATOM 669 N N . ARG A 1 86 ? 8.792 -1.728 -11.237 1.00 94.38 86 ARG A N 1
ATOM 670 C CA . ARG A 1 86 ? 10.011 -0.989 -11.629 1.00 94.38 86 ARG A CA 1
ATOM 671 C C . ARG A 1 86 ? 11.272 -1.859 -11.515 1.00 94.38 86 ARG A C 1
ATOM 673 O O . ARG A 1 86 ? 12.146 -1.787 -12.382 1.00 94.38 86 ARG A O 1
ATOM 680 N N . LEU A 1 87 ? 11.378 -2.689 -10.471 1.00 89.19 87 LEU A N 1
ATOM 681 C CA . LEU A 1 87 ? 12.503 -3.619 -10.304 1.00 89.19 87 LEU A CA 1
ATOM 682 C C . LEU A 1 87 ? 12.472 -4.742 -11.346 1.00 89.19 87 LEU A C 1
ATOM 684 O O . LEU A 1 87 ? 13.524 -5.118 -11.866 1.00 89.19 87 LEU A O 1
ATOM 688 N N . ALA A 1 88 ? 11.287 -5.255 -11.681 1.00 84.38 88 ALA A N 1
ATOM 689 C CA . ALA A 1 88 ? 11.111 -6.266 -12.718 1.00 84.38 88 ALA A CA 1
ATOM 690 C C . ALA A 1 88 ? 11.504 -5.730 -14.106 1.00 84.38 88 ALA A C 1
ATOM 692 O O . ALA A 1 88 ? 12.235 -6.400 -14.840 1.00 84.38 88 ALA A O 1
ATOM 693 N N . GLU A 1 89 ? 11.099 -4.503 -14.447 1.00 83.94 89 GLU A N 1
ATOM 694 C CA . GLU A 1 89 ? 11.521 -3.828 -15.679 1.00 83.94 89 GLU A CA 1
ATOM 695 C C . GLU A 1 89 ? 13.036 -3.617 -15.714 1.00 83.94 89 GLU A C 1
ATOM 697 O O . GLU A 1 89 ? 13.685 -3.922 -16.714 1.00 83.94 89 GLU A O 1
ATOM 702 N N . MET A 1 90 ? 13.625 -3.147 -14.610 1.00 86.75 90 MET A N 1
ATOM 703 C CA . MET A 1 90 ? 15.070 -2.940 -14.508 1.00 86.75 90 MET A CA 1
ATOM 704 C C . MET A 1 90 ? 15.839 -4.255 -14.677 1.00 86.75 90 MET A C 1
ATOM 706 O O . MET A 1 90 ? 16.839 -4.299 -15.396 1.00 86.75 90 MET A O 1
ATOM 710 N N . LYS A 1 91 ? 15.357 -5.342 -14.062 1.00 81.69 91 LYS A N 1
ATOM 711 C CA . LYS A 1 91 ? 15.914 -6.685 -14.242 1.00 81.69 91 LYS A CA 1
ATOM 712 C C . LYS A 1 91 ? 15.854 -7.100 -15.710 1.00 81.69 91 LYS A C 1
ATOM 714 O O . LYS A 1 91 ? 16.868 -7.527 -16.256 1.00 81.69 91 LYS A O 1
ATOM 719 N N . LYS A 1 92 ? 14.701 -6.930 -16.360 1.00 84.50 92 LYS A N 1
ATOM 720 C CA . LYS A 1 92 ? 14.512 -7.314 -17.761 1.00 84.50 92 LYS A CA 1
ATOM 721 C C . LYS A 1 92 ? 15.409 -6.519 -18.713 1.00 84.50 92 LYS A C 1
ATOM 723 O O . LYS A 1 92 ? 16.029 -7.100 -19.597 1.00 84.50 92 LYS A O 1
ATOM 728 N N . LEU A 1 93 ? 15.540 -5.212 -18.500 1.00 84.00 93 LEU A N 1
ATOM 729 C CA . LEU A 1 93 ? 16.442 -4.363 -19.282 1.00 84.00 93 LEU A CA 1
ATOM 730 C C . LEU A 1 93 ? 17.914 -4.735 -19.066 1.00 84.00 93 LEU A C 1
ATOM 732 O O . LEU A 1 93 ? 18.687 -4.747 -20.020 1.00 84.00 93 LEU A O 1
ATOM 736 N N . SER A 1 94 ? 18.293 -5.095 -17.837 1.00 81.25 94 SER A N 1
ATOM 737 C CA . SER A 1 94 ? 19.638 -5.588 -17.521 1.00 81.25 94 SER A CA 1
ATOM 738 C C . SER A 1 94 ? 19.952 -6.904 -18.247 1.00 81.25 94 SER A C 1
ATOM 740 O O . SER A 1 94 ? 21.031 -7.043 -18.822 1.00 81.25 94 SER A O 1
ATOM 742 N N . GLU A 1 95 ? 18.991 -7.835 -18.313 1.00 85.44 95 GLU A N 1
ATOM 743 C CA . GLU A 1 95 ? 19.098 -9.069 -19.113 1.00 85.44 95 GLU A CA 1
ATOM 744 C C . GLU A 1 95 ? 19.270 -8.783 -20.617 1.00 85.44 95 GLU A C 1
ATOM 746 O O . GLU A 1 95 ? 19.932 -9.544 -21.321 1.00 85.44 95 GLU A O 1
ATOM 751 N N . GLU A 1 96 ? 18.714 -7.673 -21.108 1.00 89.44 96 GLU A N 1
ATOM 752 C CA . GLU A 1 96 ? 18.863 -7.188 -22.488 1.00 89.44 96 GLU A CA 1
ATOM 753 C C . GLU A 1 96 ? 20.122 -6.323 -22.701 1.00 89.44 96 GLU A C 1
ATOM 755 O O . GLU A 1 96 ? 20.390 -5.873 -23.816 1.00 89.44 96 GLU A O 1
ATOM 760 N N . GLY A 1 97 ? 20.923 -6.092 -21.653 1.00 88.12 97 GLY A N 1
ATOM 761 C CA . GLY A 1 97 ? 22.136 -5.271 -21.701 1.00 88.12 97 GLY A CA 1
ATOM 762 C C . GLY A 1 97 ? 21.880 -3.761 -21.775 1.00 88.12 97 GLY A C 1
ATOM 763 O O . GLY A 1 97 ? 22.791 -2.996 -22.093 1.00 88.12 97 GLY A O 1
ATOM 764 N N . ILE A 1 98 ? 20.655 -3.314 -21.489 1.00 88.31 98 ILE A N 1
ATOM 765 C CA . ILE A 1 98 ? 20.229 -1.914 -21.559 1.00 88.31 98 ILE A CA 1
ATOM 766 C C . ILE A 1 98 ? 20.263 -1.303 -20.155 1.00 88.31 98 ILE A C 1
ATOM 768 O O . ILE A 1 98 ? 19.410 -1.580 -19.317 1.00 88.31 98 ILE A O 1
ATOM 772 N N . THR A 1 99 ? 21.218 -0.409 -19.896 1.00 86.88 99 THR A N 1
ATOM 773 C CA . THR A 1 99 ? 21.395 0.221 -18.569 1.00 86.88 99 THR A CA 1
ATOM 774 C C . THR A 1 99 ? 20.897 1.662 -18.488 1.00 86.88 99 THR A C 1
ATOM 776 O O . THR A 1 99 ? 20.781 2.210 -17.396 1.00 86.88 99 THR A O 1
ATOM 779 N N . THR A 1 100 ? 20.541 2.280 -19.618 1.00 92.19 100 THR A N 1
ATOM 780 C CA . THR A 1 100 ? 20.176 3.707 -19.717 1.00 92.19 100 THR A CA 1
ATOM 781 C C . THR A 1 100 ? 18.998 4.120 -18.823 1.00 92.19 100 THR A C 1
ATOM 783 O O . THR A 1 100 ? 18.869 5.294 -18.488 1.00 92.19 100 THR A O 1
ATOM 786 N N . TYR A 1 101 ? 18.142 3.175 -18.426 1.00 87.38 101 TYR A N 1
ATOM 787 C CA . TYR A 1 101 ? 16.948 3.433 -17.613 1.00 87.38 101 TYR A CA 1
ATOM 788 C C . TYR A 1 101 ? 17.103 3.059 -16.133 1.00 87.38 101 TYR A C 1
ATOM 790 O O . TYR A 1 101 ? 16.191 3.341 -15.359 1.00 87.38 101 TYR A O 1
ATOM 798 N N . ALA A 1 102 ? 18.221 2.444 -15.732 1.00 81.12 102 ALA A N 1
ATOM 799 C CA . ALA A 1 102 ? 18.385 1.868 -14.397 1.00 81.12 102 ALA A CA 1
ATOM 800 C C . ALA A 1 102 ? 18.206 2.913 -13.282 1.00 81.12 102 ALA A C 1
ATOM 802 O O . ALA A 1 102 ? 17.355 2.736 -12.415 1.00 81.12 102 ALA A O 1
ATOM 803 N N . ASP A 1 103 ? 18.912 4.045 -13.363 1.00 85.69 103 ASP A N 1
ATOM 804 C CA . ASP A 1 103 ? 18.838 5.109 -12.349 1.00 85.69 103 ASP A CA 1
ATOM 805 C C . ASP A 1 103 ? 17.425 5.688 -12.220 1.00 85.69 103 ASP A C 1
ATOM 807 O O . ASP A 1 103 ? 16.941 5.956 -11.118 1.00 85.69 103 ASP A O 1
ATOM 811 N N . LYS A 1 104 ? 16.734 5.851 -13.355 1.00 91.44 104 LYS A N 1
ATOM 812 C CA . LYS A 1 104 ? 15.361 6.354 -13.380 1.00 91.44 104 LYS A CA 1
ATOM 813 C C . LYS A 1 104 ? 14.405 5.362 -12.718 1.00 91.44 104 LYS A C 1
ATOM 815 O O . LYS A 1 104 ? 13.614 5.772 -11.875 1.00 91.44 104 LYS A O 1
ATOM 820 N N . LEU A 1 105 ? 14.481 4.080 -13.080 1.00 85.12 105 LEU A N 1
ATOM 821 C CA . LEU A 1 105 ? 13.618 3.038 -12.516 1.00 85.12 105 LEU A CA 1
ATOM 822 C C . LEU A 1 105 ? 13.872 2.839 -11.020 1.00 85.12 105 LEU A C 1
ATOM 824 O O . LEU A 1 105 ? 12.917 2.677 -10.265 1.00 85.12 105 LEU A O 1
ATOM 828 N N . LEU A 1 106 ? 15.129 2.930 -10.581 1.00 88.31 106 LEU A N 1
ATOM 829 C CA . LEU A 1 106 ? 15.485 2.884 -9.166 1.00 88.31 106 LEU A CA 1
ATOM 830 C C . LEU A 1 106 ? 14.919 4.087 -8.399 1.00 88.31 106 LEU A C 1
ATOM 832 O O . LEU A 1 106 ? 14.295 3.915 -7.357 1.00 88.31 106 LEU A O 1
ATOM 836 N N . THR A 1 107 ? 15.049 5.295 -8.950 1.00 92.06 107 THR A N 1
ATOM 837 C CA . THR A 1 107 ? 14.467 6.505 -8.345 1.00 92.06 107 THR A CA 1
ATOM 838 C C . THR A 1 107 ? 12.939 6.412 -8.253 1.00 92.06 107 THR A C 1
ATOM 840 O O . THR A 1 107 ? 12.337 6.807 -7.249 1.00 92.06 107 THR A O 1
ATOM 843 N N . GLU A 1 108 ? 12.286 5.890 -9.296 1.00 89.94 108 GLU A N 1
ATOM 844 C CA . GLU A 1 108 ? 10.840 5.653 -9.295 1.00 89.94 108 GLU A CA 1
ATOM 845 C C . GLU A 1 108 ? 10.448 4.617 -8.234 1.00 89.94 108 GLU A C 1
ATOM 847 O O . GLU A 1 108 ? 9.518 4.873 -7.469 1.00 89.94 108 GLU A O 1
ATOM 852 N N . HIS A 1 109 ? 11.180 3.503 -8.134 1.00 95.19 109 HIS A N 1
ATOM 853 C CA . HIS A 1 109 ? 10.995 2.489 -7.095 1.00 95.19 109 HIS A CA 1
ATOM 854 C C . HIS A 1 109 ? 11.070 3.101 -5.688 1.00 95.19 109 HIS A C 1
ATOM 856 O O . HIS A 1 109 ? 10.119 2.992 -4.916 1.00 95.19 109 HIS A O 1
ATOM 862 N N . GLU A 1 110 ? 12.156 3.810 -5.371 1.00 90.69 110 GLU A N 1
ATOM 863 C CA . GLU A 1 110 ? 12.356 4.438 -4.058 1.00 90.69 110 GLU A CA 1
ATOM 864 C C . GLU A 1 110 ? 11.240 5.436 -3.723 1.00 90.69 110 GLU A C 1
ATOM 866 O O . GLU A 1 110 ? 10.723 5.459 -2.605 1.00 90.69 110 GLU A O 1
ATOM 871 N N . THR A 1 111 ? 10.811 6.226 -4.711 1.00 96.06 111 THR A N 1
ATOM 872 C CA . THR A 1 111 ? 9.716 7.191 -4.547 1.00 96.06 111 THR A CA 1
ATOM 873 C C . THR A 1 111 ? 8.387 6.501 -4.231 1.00 96.06 111 THR A C 1
ATOM 875 O O . THR A 1 111 ? 7.608 6.999 -3.415 1.00 96.06 111 THR A O 1
ATOM 878 N N . LEU A 1 112 ? 8.095 5.378 -4.888 1.00 94.12 112 LEU A N 1
ATOM 879 C CA . LEU A 1 112 ? 6.870 4.609 -4.662 1.00 94.12 112 LEU A CA 1
ATOM 880 C C . LEU A 1 112 ? 6.872 3.962 -3.274 1.00 94.12 112 LEU A C 1
ATOM 882 O O . LEU A 1 112 ? 5.882 4.090 -2.551 1.00 94.12 112 LEU A O 1
ATOM 886 N N . ILE A 1 113 ? 7.999 3.375 -2.862 1.00 96.56 113 ILE A N 1
ATOM 887 C CA . ILE A 1 113 ? 8.172 2.811 -1.518 1.00 96.56 113 ILE A CA 1
ATOM 888 C C . ILE A 1 113 ? 8.012 3.887 -0.440 1.00 96.56 113 ILE A C 1
ATOM 890 O O . ILE A 1 113 ? 7.277 3.672 0.523 1.00 96.56 113 ILE A O 1
ATOM 894 N N . ALA A 1 114 ? 8.626 5.062 -0.608 1.00 94.94 114 ALA A N 1
ATOM 895 C CA . ALA A 1 114 ? 8.501 6.156 0.354 1.00 94.94 114 ALA A CA 1
ATOM 896 C C . ALA A 1 114 ? 7.039 6.608 0.530 1.00 94.94 114 ALA A C 1
ATOM 898 O O . ALA A 1 114 ? 6.571 6.784 1.655 1.00 94.94 114 ALA A O 1
ATOM 899 N N . LYS A 1 115 ? 6.285 6.727 -0.571 1.00 95.75 115 LYS A N 1
ATOM 900 C CA . LYS A 1 115 ? 4.853 7.072 -0.531 1.00 95.75 115 LYS A CA 1
ATOM 901 C C . LYS A 1 115 ? 4.001 5.979 0.113 1.00 95.75 115 LYS A C 1
ATOM 903 O O . LYS A 1 115 ? 3.079 6.293 0.861 1.00 95.75 115 LYS A O 1
ATOM 908 N N . ALA A 1 116 ? 4.289 4.708 -0.171 1.00 94.19 116 ALA A N 1
ATOM 909 C CA . ALA A 1 116 ? 3.595 3.591 0.463 1.00 94.19 116 ALA A CA 1
ATOM 910 C C . ALA A 1 116 ? 3.825 3.603 1.984 1.00 94.19 116 ALA A C 1
ATOM 912 O O . ALA A 1 116 ? 2.874 3.515 2.758 1.00 94.19 116 ALA A O 1
ATOM 913 N N . GLN A 1 117 ? 5.076 3.801 2.417 1.00 91.56 117 GLN A N 1
ATOM 914 C CA . GLN A 1 117 ? 5.438 3.924 3.831 1.00 91.56 117 GLN A CA 1
ATOM 915 C C . GLN A 1 117 ? 4.707 5.079 4.517 1.00 91.56 117 GLN A C 1
ATOM 917 O O . GLN A 1 117 ? 4.155 4.883 5.599 1.00 91.56 117 GLN A O 1
ATOM 922 N N . GLU A 1 118 ? 4.659 6.256 3.890 1.00 95.00 118 GLU A N 1
ATOM 923 C CA . GLU A 1 118 ? 3.904 7.406 4.397 1.00 95.00 118 GLU A CA 1
ATOM 924 C C . GLU A 1 118 ? 2.422 7.054 4.606 1.00 95.00 118 GLU A C 1
ATOM 926 O O . GLU A 1 118 ? 1.882 7.270 5.691 1.00 95.00 118 GLU A O 1
ATOM 931 N N . MET A 1 119 ? 1.781 6.397 3.632 1.00 93.12 119 MET A N 1
ATOM 932 C CA . MET A 1 119 ? 0.380 5.975 3.767 1.00 93.12 119 MET A CA 1
ATOM 933 C C . MET A 1 119 ? 0.157 4.950 4.883 1.00 93.12 119 MET A C 1
ATOM 935 O O . MET A 1 119 ? -0.841 5.044 5.601 1.00 93.12 119 MET A O 1
ATOM 939 N N . TYR A 1 120 ? 1.060 3.983 5.064 1.00 91.00 120 TYR A N 1
ATOM 940 C CA . TYR A 1 120 ? 0.951 3.027 6.171 1.00 91.00 120 TYR A CA 1
ATOM 941 C C . TYR A 1 120 ? 1.137 3.694 7.538 1.00 91.00 120 TYR A C 1
ATOM 943 O O . TYR A 1 120 ? 0.476 3.312 8.508 1.00 91.00 120 TYR A O 1
ATOM 951 N N . LEU A 1 121 ? 2.009 4.702 7.635 1.00 90.88 121 LEU A N 1
ATOM 952 C CA . LEU A 1 121 ? 2.171 5.482 8.861 1.00 90.88 121 LEU A CA 1
ATOM 953 C C . LEU A 1 121 ? 0.903 6.282 9.177 1.00 90.88 121 LEU A C 1
ATOM 955 O O . LEU A 1 121 ? 0.427 6.225 10.313 1.00 90.88 121 LEU A O 1
ATOM 959 N N . ASP A 1 122 ? 0.312 6.936 8.179 1.00 91.06 122 ASP A N 1
ATOM 960 C CA . ASP A 1 122 ? -0.959 7.652 8.320 1.00 91.06 122 ASP A CA 1
ATOM 961 C C . ASP A 1 122 ? -2.086 6.727 8.789 1.00 91.06 122 ASP A C 1
ATOM 963 O O . ASP A 1 122 ? -2.798 7.039 9.744 1.00 91.06 122 ASP A O 1
ATOM 967 N N . LEU A 1 123 ? -2.220 5.552 8.169 1.00 89.50 123 LEU A N 1
ATOM 968 C CA . LEU A 1 123 ? -3.195 4.531 8.564 1.00 89.50 123 LEU A CA 1
ATOM 969 C C . LEU A 1 123 ? -3.036 4.108 10.025 1.00 89.50 123 LEU A C 1
ATOM 971 O O . LEU A 1 123 ? -4.025 3.958 10.747 1.00 89.50 123 LEU A O 1
ATOM 975 N N . LYS A 1 124 ? -1.792 3.931 10.478 1.00 84.56 124 LYS A N 1
ATOM 976 C CA . LYS A 1 124 ? -1.497 3.575 11.866 1.00 84.56 124 LYS A CA 1
ATOM 977 C C . LYS A 1 124 ? -1.922 4.685 12.826 1.00 84.56 124 LYS A C 1
ATOM 979 O O . LYS A 1 124 ? -2.512 4.388 13.864 1.00 84.56 124 LYS A O 1
ATOM 984 N N . VAL A 1 125 ? -1.637 5.944 12.496 1.00 90.00 125 VAL A N 1
ATOM 985 C CA . VAL A 1 125 ? -2.026 7.099 13.318 1.00 90.00 125 VAL A CA 1
ATOM 986 C C . VAL A 1 125 ? -3.549 7.229 13.383 1.00 90.00 125 VAL A C 1
ATOM 988 O O . VAL A 1 125 ? -4.100 7.284 14.483 1.00 90.00 125 VAL A O 1
ATOM 991 N N . GLU A 1 126 ? -4.233 7.173 12.239 1.00 87.75 126 GLU A N 1
ATOM 992 C CA . GLU A 1 126 ? -5.699 7.232 12.167 1.00 87.75 126 GLU A CA 1
ATOM 993 C C . GLU A 1 126 ? -6.368 6.089 12.939 1.00 87.75 126 GLU A C 1
ATOM 995 O O . GLU A 1 126 ? -7.368 6.296 13.629 1.00 87.75 126 GLU A O 1
ATOM 1000 N N . GLY A 1 127 ? -5.817 4.874 12.854 1.00 83.75 127 GLY A N 1
ATOM 1001 C CA . GLY A 1 127 ? -6.310 3.725 13.610 1.00 83.75 127 GLY A CA 1
ATOM 1002 C C . GLY A 1 127 ? -6.212 3.934 15.123 1.00 83.75 127 GLY A C 1
ATOM 1003 O O . GLY A 1 127 ? -7.161 3.637 15.852 1.00 83.75 127 GLY A O 1
ATOM 1004 N N . ILE A 1 128 ? -5.095 4.494 15.600 1.00 86.06 128 ILE A N 1
ATOM 1005 C CA . ILE A 1 128 ? -4.896 4.821 17.021 1.00 86.06 128 ILE A CA 1
ATOM 1006 C C . ILE A 1 128 ? -5.872 5.912 17.473 1.00 86.06 128 ILE A C 1
ATOM 1008 O O . ILE A 1 128 ? -6.427 5.820 18.568 1.00 86.06 128 ILE A O 1
ATOM 1012 N N . GLU A 1 129 ? -6.083 6.944 16.661 1.00 87.62 129 GLU A N 1
ATOM 1013 C CA . GLU A 1 129 ? -6.989 8.045 16.991 1.00 87.62 129 GLU A CA 1
ATOM 1014 C C . GLU A 1 129 ? -8.443 7.572 17.094 1.00 87.62 129 GLU A C 1
ATOM 1016 O O . GLU A 1 129 ? -9.087 7.800 18.119 1.00 87.62 129 GLU A O 1
ATOM 1021 N N . LYS A 1 130 ? -8.919 6.798 16.111 1.00 85.12 130 LYS A N 1
ATOM 1022 C CA . LYS A 1 130 ? -10.260 6.192 16.148 1.00 85.12 130 LYS A CA 1
ATOM 1023 C C . LYS A 1 130 ? -10.456 5.277 17.353 1.00 85.12 130 LYS A C 1
ATOM 1025 O O . LYS A 1 130 ? -11.522 5.278 17.962 1.00 85.12 130 LYS A O 1
ATOM 1030 N N . ALA A 1 131 ? -9.436 4.500 17.722 1.00 80.19 131 ALA A N 1
ATOM 1031 C CA . ALA A 1 131 ? -9.506 3.648 18.906 1.00 80.19 131 ALA A CA 1
ATOM 1032 C C . ALA A 1 131 ? -9.661 4.470 20.199 1.00 80.19 131 ALA A C 1
ATOM 1034 O O . ALA A 1 131 ? -10.451 4.098 21.067 1.00 80.19 131 ALA A O 1
ATOM 1035 N N . LYS A 1 132 ? -8.953 5.604 20.314 1.00 84.88 132 LYS A N 1
ATOM 1036 C CA . LYS A 1 132 ? -9.088 6.527 21.454 1.00 84.88 132 LYS A CA 1
ATOM 1037 C C . LYS A 1 132 ? -10.469 7.171 21.506 1.00 84.88 132 LYS A C 1
ATOM 1039 O O . LYS A 1 132 ? -11.063 7.223 22.577 1.00 84.88 132 LYS A O 1
ATOM 1044 N N . GLU A 1 133 ? -10.984 7.636 20.372 1.00 86.50 133 GLU A N 1
ATOM 1045 C CA . GLU A 1 133 ? -12.329 8.215 20.286 1.00 86.50 133 GLU A CA 1
ATOM 1046 C C . GLU A 1 133 ? -13.392 7.207 20.746 1.00 86.50 133 GLU A C 1
ATOM 1048 O O . GLU A 1 133 ? -14.192 7.500 21.635 1.00 86.50 133 GLU A O 1
ATOM 1053 N N . LEU A 1 134 ? -13.326 5.974 20.235 1.00 86.06 134 LEU A N 1
ATOM 1054 C CA . LEU A 1 134 ? -14.241 4.900 20.615 1.00 86.06 134 LEU A CA 1
ATOM 1055 C C . LEU A 1 134 ? -14.154 4.557 22.111 1.00 86.06 134 LEU A C 1
ATOM 1057 O O . LEU A 1 134 ? -15.173 4.271 22.747 1.00 86.06 134 LEU A O 1
ATOM 1061 N N . GLN A 1 135 ? -12.947 4.584 22.685 1.00 79.50 135 GLN A N 1
ATOM 1062 C CA . GLN A 1 135 ? -12.750 4.390 24.119 1.00 79.50 135 GLN A CA 1
ATOM 1063 C C . GLN A 1 135 ? -13.444 5.497 24.922 1.00 79.50 135 GLN A C 1
ATOM 1065 O O . GLN A 1 135 ? -14.216 5.187 25.829 1.00 79.50 135 GLN A O 1
ATOM 1070 N N . VAL A 1 136 ? -13.227 6.765 24.564 1.00 88.88 136 VAL A N 1
ATOM 1071 C CA . VAL A 1 136 ? -13.846 7.920 25.236 1.00 88.88 136 VAL A CA 1
ATOM 1072 C C . VAL A 1 136 ? -15.373 7.849 25.162 1.00 88.88 136 VAL A C 1
ATOM 1074 O O . VAL A 1 136 ? -16.058 8.045 26.170 1.00 88.88 136 VAL A O 1
ATOM 1077 N N . ASP A 1 137 ? -15.926 7.509 23.999 1.00 87.50 137 ASP A N 1
ATOM 1078 C CA . ASP A 1 137 ? -17.370 7.339 23.829 1.00 87.50 137 ASP A CA 1
ATOM 1079 C C . ASP A 1 137 ? -17.922 6.176 24.659 1.00 87.50 137 ASP A C 1
ATOM 1081 O O . ASP A 1 137 ? -18.991 6.282 25.271 1.00 87.50 137 ASP A O 1
ATOM 1085 N N . THR A 1 138 ? -17.179 5.072 24.738 1.00 84.00 138 THR A N 1
ATOM 1086 C CA . THR A 1 138 ? -17.547 3.924 25.573 1.00 84.00 138 THR A CA 1
ATOM 1087 C C . THR A 1 138 ? -17.556 4.304 27.054 1.00 84.00 138 THR A C 1
ATOM 1089 O O . THR A 1 138 ? -18.541 4.037 27.744 1.00 84.00 138 THR A O 1
ATOM 1092 N N . GLU A 1 139 ? -16.516 4.985 27.539 1.00 83.12 139 GLU A N 1
ATOM 1093 C CA . GLU A 1 139 ? -16.421 5.478 28.919 1.00 83.12 139 GLU A CA 1
ATOM 1094 C C . GLU A 1 139 ? -17.579 6.426 29.256 1.00 83.12 139 GLU A C 1
ATOM 1096 O O . GLU A 1 139 ? -18.249 6.275 30.282 1.00 83.12 139 GLU A O 1
ATOM 1101 N N . LYS A 1 140 ? -17.899 7.357 28.352 1.00 88.06 140 LYS A N 1
ATOM 1102 C CA . LYS A 1 140 ? -19.039 8.268 28.499 1.00 88.06 140 LYS A CA 1
ATOM 1103 C C . LYS A 1 140 ? -20.364 7.513 28.619 1.00 88.06 140 LYS A C 1
ATOM 1105 O O . LYS A 1 140 ? -21.175 7.829 29.494 1.00 88.06 140 LYS A O 1
ATOM 1110 N N . ASN A 1 141 ? -20.588 6.513 27.770 1.00 80.94 141 ASN A N 1
ATOM 1111 C CA . ASN A 1 141 ? -21.804 5.701 27.798 1.00 80.94 141 ASN A CA 1
ATOM 1112 C C . ASN A 1 141 ? -21.918 4.875 29.087 1.00 80.94 141 ASN A C 1
ATOM 1114 O O . ASN A 1 141 ? -23.009 4.780 29.656 1.00 80.94 141 ASN A O 1
ATOM 1118 N N . ILE A 1 142 ? -20.802 4.334 29.590 1.00 84.94 142 ILE A N 1
ATOM 1119 C CA . ILE A 1 142 ? -20.750 3.647 30.888 1.00 84.94 142 ILE A CA 1
ATOM 1120 C C . ILE A 1 142 ? -21.184 4.604 32.003 1.00 84.94 142 ILE A C 1
ATOM 1122 O O . ILE A 1 142 ? -22.113 4.284 32.743 1.00 84.94 142 ILE A O 1
ATOM 1126 N N . LEU A 1 143 ? -20.612 5.810 32.074 1.00 82.81 143 LEU A N 1
ATOM 1127 C CA . LEU A 1 143 ? -20.953 6.798 33.107 1.00 82.81 143 LEU A CA 1
ATOM 1128 C C . LEU A 1 143 ? -22.427 7.229 33.065 1.00 82.81 143 LEU A C 1
ATOM 1130 O O . LEU A 1 143 ? -23.060 7.409 34.110 1.00 82.81 143 LEU A O 1
ATOM 1134 N N . ILE A 1 144 ? -22.995 7.404 31.868 1.00 84.81 144 ILE A N 1
ATOM 1135 C CA . ILE A 1 144 ? -24.422 7.720 31.700 1.00 84.81 144 ILE A CA 1
ATOM 1136 C C . ILE A 1 144 ? -25.286 6.575 32.244 1.00 84.81 144 ILE A C 1
ATOM 1138 O O . ILE A 1 144 ? -26.238 6.819 32.994 1.00 84.81 144 ILE A O 1
ATOM 1142 N N . ASN A 1 145 ? -24.940 5.331 31.913 1.00 74.44 145 ASN A N 1
ATOM 1143 C CA . ASN A 1 145 ? -25.665 4.155 32.380 1.00 74.44 145 ASN A CA 1
ATOM 1144 C C . ASN A 1 145 ? -25.543 3.964 33.895 1.00 74.44 145 ASN A C 1
ATOM 1146 O O . ASN A 1 145 ? -26.549 3.700 34.550 1.00 74.44 145 ASN A O 1
ATOM 1150 N N . GLU A 1 146 ? -24.361 4.170 34.477 1.00 73.12 146 GLU A N 1
ATOM 1151 C CA . GLU A 1 146 ? -24.160 4.130 35.929 1.00 73.12 146 GLU A CA 1
ATOM 1152 C C . GLU A 1 146 ? -25.038 5.153 36.656 1.00 73.12 146 GLU A C 1
ATOM 1154 O O . GLU A 1 146 ? -25.703 4.814 37.637 1.00 73.12 146 GLU A O 1
ATOM 1159 N N . LYS A 1 147 ? -25.092 6.401 36.165 1.00 79.88 147 LYS A N 1
ATOM 1160 C CA . LYS A 1 147 ? -25.972 7.440 36.730 1.00 79.88 147 LYS A CA 1
ATOM 1161 C C . LYS A 1 147 ? -27.440 7.037 36.643 1.00 79.88 147 LYS A C 1
ATOM 1163 O O . LYS A 1 147 ? -28.177 7.197 37.617 1.00 79.88 147 LYS A O 1
ATOM 1168 N N . LYS A 1 148 ? -27.861 6.484 35.502 1.00 77.81 148 LYS A N 1
ATOM 1169 C CA . LYS A 1 148 ? -29.230 5.998 35.306 1.00 77.81 148 LYS A CA 1
ATOM 1170 C C . LYS A 1 148 ? -29.566 4.883 36.297 1.00 77.81 148 LYS A C 1
ATOM 1172 O O . LYS A 1 148 ? -30.588 4.982 36.969 1.00 77.81 148 LYS A O 1
ATOM 1177 N N . ILE A 1 149 ? -28.695 3.885 36.452 1.00 74.50 149 ILE A N 1
ATOM 1178 C CA . ILE A 1 149 ? -28.886 2.779 37.404 1.00 74.50 149 ILE A CA 1
ATOM 1179 C C . ILE A 1 149 ? -28.971 3.304 38.838 1.00 74.50 149 ILE A C 1
ATOM 1181 O O . ILE A 1 149 ? -29.904 2.939 39.546 1.00 74.50 149 ILE A O 1
ATOM 1185 N N . LYS A 1 150 ? -28.061 4.198 39.256 1.00 73.44 150 LYS A N 1
ATOM 1186 C CA . LYS A 1 150 ? -28.106 4.817 40.594 1.00 73.44 150 LYS A CA 1
ATOM 1187 C C . LYS A 1 150 ? -29.439 5.518 40.842 1.00 73.44 150 LYS A C 1
ATOM 1189 O O . LYS A 1 150 ? -30.107 5.219 41.823 1.00 73.44 150 LYS A O 1
ATOM 1194 N N . SER A 1 151 ? -29.888 6.346 39.896 1.00 75.06 151 SER A N 1
ATOM 1195 C CA . SER A 1 151 ? -31.185 7.023 40.012 1.00 75.06 151 SER A CA 1
ATOM 1196 C C . SER A 1 151 ? -32.367 6.048 40.084 1.00 75.06 151 SER A C 1
ATOM 1198 O O . SER A 1 151 ? -33.326 6.290 40.810 1.00 75.06 151 SER A O 1
ATOM 1200 N N . GLN A 1 152 ? -32.314 4.926 39.361 1.00 72.69 152 GLN A N 1
ATOM 1201 C CA . GLN A 1 152 ? -33.344 3.890 39.433 1.00 72.69 152 GLN A CA 1
ATOM 1202 C C . GLN A 1 152 ? -33.325 3.161 40.777 1.00 72.69 152 GLN A C 1
ATOM 1204 O O . GLN A 1 152 ? -34.393 2.821 41.271 1.00 72.69 152 GLN A O 1
ATOM 1209 N N . LEU A 1 153 ? -32.141 2.948 41.360 1.00 68.81 153 LEU A N 1
ATOM 1210 C CA . LEU A 1 153 ? -31.952 2.289 42.652 1.00 68.81 153 LEU A CA 1
ATOM 1211 C C . LEU A 1 153 ? -32.443 3.163 43.818 1.00 68.81 153 LEU A C 1
ATOM 1213 O O . LEU A 1 153 ? -33.145 2.669 44.697 1.00 68.81 153 LEU A O 1
ATOM 1217 N N . ASP A 1 154 ? -32.147 4.464 43.789 1.00 71.06 154 ASP A N 1
ATOM 1218 C CA . ASP A 1 154 ? -32.571 5.420 44.821 1.00 71.06 154 ASP A CA 1
ATOM 1219 C C . ASP A 1 154 ? -34.101 5.596 44.846 1.00 71.06 154 ASP A C 1
ATOM 1221 O O . ASP A 1 154 ? -34.715 5.679 45.910 1.00 71.06 154 ASP A O 1
ATOM 1225 N N . ASN A 1 155 ? -34.741 5.576 43.672 1.00 67.06 155 ASN A N 1
ATOM 1226 C CA . ASN A 1 155 ? -36.199 5.675 43.533 1.00 67.06 155 ASN A CA 1
ATOM 1227 C C . ASN A 1 155 ? -36.947 4.369 43.860 1.00 67.06 155 ASN A C 1
ATOM 1229 O O . ASN A 1 155 ? -38.177 4.334 43.845 1.00 67.06 155 ASN A O 1
ATOM 1233 N N . ALA A 1 156 ? -36.227 3.282 44.132 1.00 59.41 156 ALA A N 1
ATOM 1234 C CA . ALA A 1 156 ? -36.793 1.943 44.191 1.00 59.41 156 ALA A CA 1
ATOM 1235 C C . ALA A 1 156 ? -37.350 1.530 45.573 1.00 59.41 156 ALA A C 1
ATOM 1237 O O . ALA A 1 156 ? -38.046 0.517 45.655 1.00 59.41 156 ALA A O 1
ATOM 1238 N N . GLY A 1 157 ? -37.109 2.302 46.644 1.00 59.19 157 GLY A N 1
ATOM 1239 C CA . GLY A 1 157 ? -37.699 2.078 47.978 1.00 59.19 157 GLY A CA 1
ATOM 1240 C C . GLY A 1 157 ? -37.383 0.709 48.635 1.00 59.19 157 GLY A C 1
ATOM 1241 O O . GLY A 1 157 ? -36.699 -0.135 48.054 1.00 59.19 157 GLY A O 1
ATOM 1242 N N . PRO A 1 158 ? -37.853 0.438 49.877 1.00 54.69 158 PRO A N 1
ATOM 1243 C CA . PRO A 1 158 ? -37.363 -0.660 50.736 1.00 54.69 158 PRO A CA 1
ATOM 1244 C C . PRO A 1 158 ? -37.653 -2.090 50.240 1.00 54.69 158 PRO A C 1
ATOM 1246 O O . PRO A 1 158 ? -37.234 -3.058 50.874 1.00 54.69 158 PRO A O 1
ATOM 1249 N N . THR A 1 159 ? -38.307 -2.259 49.093 1.00 53.66 159 THR A N 1
ATOM 1250 C CA . THR A 1 159 ? -38.585 -3.563 48.473 1.00 53.66 159 THR A CA 1
ATOM 1251 C C . THR A 1 159 ? -37.316 -4.265 47.943 1.00 53.66 159 THR A C 1
ATOM 1253 O O . THR A 1 159 ? -37.371 -5.449 47.608 1.00 53.66 159 THR A O 1
ATOM 1256 N N . TYR A 1 160 ? -36.164 -3.575 47.891 1.00 52.00 160 TYR A N 1
ATOM 1257 C CA . TYR A 1 160 ? -34.914 -4.074 47.290 1.00 52.00 160 TYR A CA 1
ATOM 1258 C C . TYR A 1 160 ? -33.954 -4.822 48.225 1.00 52.00 160 TYR A C 1
ATOM 1260 O O . TYR A 1 160 ? -33.237 -5.698 47.740 1.00 52.00 160 TYR A O 1
ATOM 1268 N N . LYS A 1 161 ? -33.970 -4.594 49.547 1.00 51.12 161 LYS A N 1
ATOM 1269 C CA . LYS A 1 161 ? -33.041 -5.288 50.471 1.00 51.12 161 LYS A CA 1
ATOM 1270 C C . LYS A 1 161 ? -33.207 -6.817 50.479 1.00 51.12 161 LYS A C 1
ATOM 1272 O O . LYS A 1 161 ? -32.263 -7.539 50.767 1.00 51.12 161 LYS A O 1
ATOM 1277 N N . ALA A 1 162 ? -34.383 -7.329 50.107 1.00 54.28 162 ALA A N 1
ATOM 1278 C CA . ALA A 1 162 ? -34.637 -8.769 49.985 1.00 54.28 162 ALA A CA 1
ATOM 1279 C C . ALA A 1 162 ? -34.220 -9.374 48.624 1.00 54.28 162 ALA A C 1
ATOM 1281 O O . ALA A 1 162 ? -34.113 -10.592 48.512 1.00 54.28 162 ALA A O 1
ATOM 1282 N N . LYS A 1 163 ? -33.985 -8.553 47.585 1.00 56.00 163 LYS A N 1
ATOM 1283 C CA . LYS A 1 163 ? -33.585 -8.992 46.227 1.00 56.00 163 LYS A CA 1
ATOM 1284 C C . LYS A 1 163 ? -32.126 -8.672 45.879 1.00 56.00 163 LYS A C 1
ATOM 1286 O O . LYS A 1 163 ? -31.645 -9.079 44.822 1.00 56.00 163 LYS A O 1
ATOM 1291 N N . GLU A 1 164 ? -31.421 -7.976 46.766 1.00 55.75 164 GLU A N 1
ATOM 1292 C CA . GLU A 1 164 ? -30.034 -7.530 46.605 1.00 55.75 164 GLU A CA 1
ATOM 1293 C C . GLU A 1 164 ? -29.066 -8.697 46.358 1.00 55.75 164 GLU A C 1
ATOM 1295 O O . GLU A 1 164 ? -28.233 -8.629 45.457 1.00 55.75 164 GLU A O 1
ATOM 1300 N N . SER A 1 165 ? -29.240 -9.821 47.063 1.00 64.12 165 SER A N 1
ATOM 1301 C CA . SER A 1 165 ? -28.419 -11.026 46.870 1.00 64.12 165 SER A CA 1
ATOM 1302 C C . SER A 1 165 ? -28.638 -11.675 45.502 1.00 64.12 165 SER A C 1
ATOM 1304 O O . SER A 1 165 ? -27.687 -12.132 44.870 1.00 64.12 165 SER A O 1
ATOM 1306 N N . THR A 1 166 ? -29.875 -11.668 44.998 1.00 70.56 166 THR A N 1
ATOM 1307 C CA . THR A 1 166 ? -30.213 -12.226 43.683 1.00 70.56 166 THR A CA 1
ATOM 1308 C C . THR A 1 166 ? -29.681 -11.345 42.555 1.00 70.56 166 THR A C 1
ATOM 1310 O O . THR A 1 166 ? -29.241 -11.852 41.525 1.00 70.56 166 THR A O 1
ATOM 1313 N N . ILE A 1 167 ? -29.702 -10.022 42.744 1.00 66.00 167 ILE A N 1
ATOM 1314 C CA . ILE A 1 167 ? -29.127 -9.060 41.799 1.00 66.00 167 ILE A CA 1
ATOM 1315 C C . ILE A 1 167 ? -27.597 -9.165 41.808 1.00 66.00 167 ILE A C 1
ATOM 1317 O O . ILE A 1 167 ? -27.008 -9.276 40.737 1.00 66.00 167 ILE A O 1
ATOM 1321 N N . ALA A 1 168 ? -26.958 -9.234 42.979 1.00 65.81 168 ALA A N 1
ATOM 1322 C CA . ALA A 1 168 ? -25.510 -9.412 43.101 1.00 65.81 168 ALA A CA 1
ATOM 1323 C C . ALA A 1 168 ? -25.026 -10.737 42.486 1.00 65.81 168 ALA A C 1
ATOM 1325 O O . ALA A 1 168 ? -24.024 -10.749 41.776 1.00 65.81 168 ALA A O 1
ATOM 1326 N N . GLN A 1 169 ? -25.761 -11.840 42.674 1.00 72.12 169 GLN A N 1
ATOM 1327 C CA . GLN A 1 169 ? -25.457 -1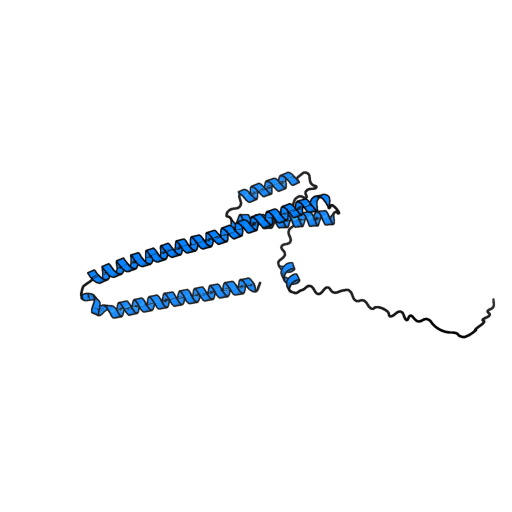3.122 42.024 1.00 72.12 169 GLN A CA 1
ATOM 1328 C C . GLN A 1 169 ? -25.572 -13.045 40.499 1.00 72.12 169 GLN A C 1
ATOM 1330 O O . GLN A 1 169 ? -24.690 -13.532 39.794 1.00 72.12 169 GLN A O 1
ATOM 1335 N N . LYS A 1 170 ? -26.630 -12.410 39.975 1.00 73.69 170 LYS A N 1
ATOM 1336 C CA . LYS A 1 170 ? -26.795 -12.219 38.525 1.00 73.69 170 LYS A CA 1
ATOM 1337 C C . LYS A 1 170 ? -25.711 -11.313 37.940 1.00 73.69 170 LYS A C 1
ATOM 1339 O O . LYS A 1 170 ? -25.217 -11.597 36.853 1.00 73.69 170 LYS A O 1
ATOM 1344 N N . LEU A 1 171 ? -25.317 -10.265 38.664 1.00 63.44 171 LEU A N 1
ATOM 1345 C CA . LEU A 1 171 ? -24.241 -9.358 38.264 1.00 63.44 171 LEU A CA 1
ATOM 1346 C C . LEU A 1 171 ? -22.879 -10.066 38.283 1.00 63.44 171 LEU A C 1
ATOM 1348 O O . LEU A 1 171 ? -22.112 -9.939 37.335 1.00 63.44 171 LEU A O 1
ATOM 1352 N N . GLY A 1 172 ? -22.612 -10.868 39.317 1.00 73.88 172 GLY A N 1
ATOM 1353 C CA . GLY A 1 172 ? -21.425 -11.717 39.398 1.00 73.88 172 GLY A CA 1
ATOM 1354 C C . GLY A 1 172 ? -21.351 -12.700 38.230 1.00 73.88 172 GLY A C 1
ATOM 1355 O O . GLY A 1 172 ? -20.342 -12.740 37.536 1.00 73.88 172 GLY A O 1
ATOM 1356 N N . ALA A 1 173 ? -22.445 -13.411 37.937 1.00 75.62 173 ALA A N 1
ATOM 1357 C CA . ALA A 1 173 ? -22.514 -14.341 36.808 1.00 75.62 173 ALA A CA 1
ATOM 1358 C C . ALA A 1 173 ? -22.296 -13.646 35.451 1.00 75.62 173 ALA A C 1
ATOM 1360 O O . ALA A 1 173 ? -21.575 -14.165 34.598 1.00 75.62 173 ALA A O 1
ATOM 1361 N N . PHE A 1 174 ? -22.873 -12.456 35.259 1.00 77.31 174 PHE A N 1
ATOM 1362 C CA . PHE A 1 174 ? -22.637 -11.642 34.068 1.00 77.31 174 PHE A CA 1
ATOM 1363 C C . PHE A 1 174 ? -21.162 -11.233 33.944 1.00 77.31 174 PHE A C 1
ATOM 1365 O O . PHE A 1 174 ? -20.565 -11.435 32.889 1.00 77.31 174 PHE A O 1
ATOM 1372 N N . MET A 1 175 ? -20.542 -10.739 35.020 1.00 70.31 175 MET A N 1
ATOM 1373 C CA . MET A 1 175 ? -19.125 -10.350 35.018 1.00 70.31 175 MET A CA 1
ATOM 1374 C C . MET A 1 175 ? -18.193 -11.541 34.770 1.00 70.31 175 MET A C 1
ATOM 1376 O O . MET A 1 175 ? -17.231 -11.414 34.014 1.00 70.31 175 MET A O 1
ATOM 1380 N N . THR A 1 176 ? -18.492 -12.716 35.332 1.00 79.75 176 THR A N 1
ATOM 1381 C CA . THR A 1 176 ? -17.758 -13.955 35.031 1.00 79.75 176 THR A CA 1
ATOM 1382 C C . THR A 1 176 ? -17.897 -14.337 33.558 1.00 79.75 176 THR A C 1
ATOM 1384 O O . THR A 1 176 ? -16.903 -14.684 32.925 1.00 79.75 176 THR A O 1
ATOM 1387 N N . SER A 1 177 ? -19.098 -14.222 32.983 1.00 83.31 177 SER A N 1
ATOM 1388 C CA . SER A 1 177 ? -19.326 -14.491 31.560 1.00 83.31 177 SER A CA 1
ATOM 1389 C C . SER A 1 177 ? -18.543 -13.523 30.666 1.00 83.31 177 SER A C 1
ATOM 1391 O O . SER A 1 177 ? -17.829 -13.971 29.769 1.00 83.31 177 SER A O 1
ATOM 1393 N N . VAL A 1 178 ? -18.573 -12.219 30.960 1.00 73.62 178 VAL A N 1
ATOM 1394 C CA . VAL A 1 178 ? -17.801 -11.203 30.227 1.00 73.62 178 VAL A CA 1
ATOM 1395 C C . VAL A 1 178 ? -16.298 -11.474 30.322 1.00 73.62 178 VAL A C 1
ATOM 1397 O O . VAL A 1 178 ? -15.624 -11.488 29.295 1.00 73.62 178 VAL A O 1
ATOM 1400 N N . MET A 1 179 ? -15.768 -11.766 31.514 1.00 76.19 179 MET A N 1
ATOM 1401 C CA . MET A 1 179 ? -14.344 -12.083 31.685 1.00 76.19 179 MET A CA 1
ATOM 1402 C C . MET A 1 179 ? -13.942 -13.371 30.967 1.00 76.19 179 MET A C 1
ATOM 1404 O O . MET A 1 179 ? -12.894 -13.403 30.329 1.00 76.19 179 MET A O 1
ATOM 1408 N N . SER A 1 180 ? -14.784 -14.407 30.997 1.00 81.25 180 SER A N 1
ATOM 1409 C CA . SER A 1 180 ? -14.525 -15.639 30.242 1.00 81.25 180 SER A CA 1
ATOM 1410 C C . SER A 1 180 ? -14.494 -15.387 28.731 1.00 81.25 180 SER A C 1
ATOM 1412 O O . SER A 1 180 ? -13.622 -15.902 28.036 1.00 81.25 180 SER A O 1
ATOM 1414 N N . HIS A 1 181 ? -15.384 -14.528 28.224 1.00 80.69 181 HIS A N 1
ATOM 1415 C CA . HIS A 1 181 ? -15.419 -14.165 26.812 1.00 80.69 181 HIS A CA 1
ATOM 1416 C C . HIS A 1 181 ? -14.202 -13.327 26.399 1.00 80.69 181 HIS A C 1
ATOM 1418 O O . HIS A 1 181 ? -13.641 -13.548 25.327 1.00 80.69 181 HIS A O 1
ATOM 1424 N N . LEU A 1 182 ? -13.774 -12.391 27.251 1.00 82.50 182 LEU A N 1
ATOM 1425 C CA . LEU A 1 182 ? -12.576 -11.582 27.023 1.00 82.50 182 LEU A CA 1
ATOM 1426 C C . LEU A 1 182 ? -11.300 -12.428 27.080 1.00 82.50 182 LEU A C 1
ATOM 1428 O O . LEU A 1 182 ? -10.439 -12.248 26.225 1.00 82.50 182 LEU A O 1
ATOM 1432 N N . SER A 1 183 ? -11.205 -13.377 28.018 1.00 80.75 183 SER A N 1
ATOM 1433 C CA . SER A 1 183 ? -10.105 -14.350 28.078 1.00 80.75 183 SER A CA 1
ATOM 1434 C C . SER A 1 183 ? -10.037 -15.168 26.793 1.00 80.75 183 SER A C 1
ATOM 1436 O O . SER A 1 183 ? -9.013 -15.169 26.126 1.00 80.75 183 SER A O 1
ATOM 1438 N N . TRP A 1 184 ? -11.156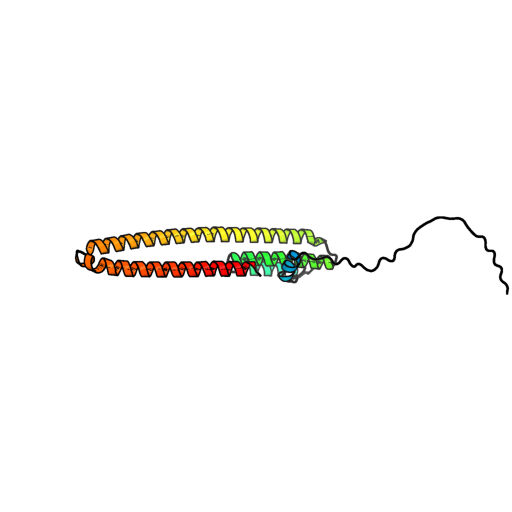 -15.766 26.377 1.00 81.00 184 TRP A N 1
ATOM 1439 C CA . TRP A 1 184 ? -11.220 -16.536 25.135 1.00 81.00 184 TRP A CA 1
ATOM 1440 C C . TRP A 1 184 ? -10.846 -15.704 23.900 1.00 81.00 184 TRP A C 1
ATOM 1442 O O . TRP A 1 184 ? -10.141 -16.182 23.012 1.00 81.00 184 TRP A O 1
ATOM 1452 N N . LYS A 1 185 ? -11.300 -14.445 23.825 1.00 79.19 185 LYS A N 1
ATOM 1453 C CA . LYS A 1 185 ? -10.908 -13.546 22.732 1.00 79.19 185 LYS A CA 1
ATOM 1454 C C . LYS A 1 185 ? -9.418 -13.230 22.760 1.00 79.19 185 LYS A C 1
ATOM 1456 O O . LYS A 1 185 ? -8.817 -13.149 21.695 1.00 79.19 185 LYS A O 1
ATOM 1461 N N . LYS A 1 186 ? -8.840 -13.038 23.944 1.00 81.12 186 LYS A N 1
ATOM 1462 C CA . LYS A 1 186 ? -7.408 -12.795 24.102 1.00 81.12 186 LYS A CA 1
ATOM 1463 C C . LYS A 1 186 ? -6.596 -13.998 23.616 1.00 81.12 186 LYS A C 1
ATOM 1465 O O . LYS A 1 186 ? -5.700 -13.803 22.804 1.00 81.12 186 LYS A O 1
ATOM 1470 N N . ASP A 1 187 ? -6.978 -15.208 24.016 1.00 80.19 187 ASP A N 1
ATOM 1471 C CA . ASP A 1 187 ? -6.305 -16.446 23.600 1.00 80.19 187 ASP A CA 1
ATOM 1472 C C . ASP A 1 187 ? -6.367 -16.625 22.076 1.00 80.19 187 ASP A C 1
ATOM 1474 O O . ASP A 1 187 ? -5.363 -16.925 21.438 1.00 80.19 187 ASP A O 1
ATOM 1478 N N . LYS A 1 188 ? -7.518 -16.322 21.457 1.00 80.88 188 LYS A N 1
ATOM 1479 C CA . LYS A 1 188 ? -7.650 -16.317 19.992 1.00 80.88 188 LYS A CA 1
ATOM 1480 C C . LYS A 1 188 ? -6.761 -15.291 19.298 1.00 80.88 188 LYS A C 1
ATOM 1482 O O . LYS A 1 188 ? -6.264 -15.563 18.212 1.00 80.88 188 LYS A O 1
ATOM 1487 N N . ILE A 1 189 ? -6.597 -14.105 19.879 1.00 79.06 189 ILE A N 1
ATOM 1488 C CA . ILE A 1 189 ? -5.715 -13.073 19.320 1.00 79.06 189 ILE A CA 1
ATOM 1489 C C . ILE A 1 189 ? -4.252 -13.519 19.425 1.00 79.06 189 ILE A C 1
ATOM 1491 O O . ILE A 1 189 ? -3.483 -13.279 18.498 1.00 79.06 189 ILE A O 1
ATOM 1495 N N . GLU A 1 190 ? -3.864 -14.175 20.521 1.00 77.12 190 GLU A N 1
ATOM 1496 C CA . GLU A 1 190 ? -2.517 -14.731 20.692 1.00 77.12 190 GLU A CA 1
ATOM 1497 C C . GLU A 1 190 ? -2.244 -15.882 19.709 1.00 77.12 190 GLU A C 1
ATOM 1499 O O . GLU A 1 190 ? -1.192 -15.883 19.077 1.00 77.12 190 GLU A O 1
ATOM 1504 N N . GLU A 1 191 ? -3.211 -16.775 19.486 1.00 80.75 191 GLU A N 1
ATOM 1505 C CA . GLU A 1 191 ? -3.135 -17.860 18.493 1.00 80.75 191 GLU A CA 1
ATOM 1506 C C . GLU A 1 191 ? -3.076 -17.330 17.048 1.00 80.75 191 GLU A C 1
ATOM 1508 O O . GLU A 1 191 ? -2.265 -17.766 16.234 1.00 80.75 191 GLU A O 1
ATOM 1513 N N . GLN A 1 192 ? -3.896 -16.329 16.715 1.00 76.06 192 GLN A N 1
ATOM 1514 C CA . GLN A 1 192 ? -3.821 -15.670 15.408 1.00 76.06 192 GLN A CA 1
ATOM 1515 C C . GLN A 1 192 ? -2.489 -14.950 15.206 1.00 76.06 192 GLN A C 1
ATOM 1517 O O . GLN A 1 192 ? -1.997 -14.877 14.083 1.00 76.06 192 GLN A O 1
ATOM 1522 N N . ARG A 1 193 ? -1.902 -14.418 16.282 1.00 70.31 193 ARG A N 1
ATOM 1523 C CA . ARG A 1 193 ? -0.594 -13.777 16.236 1.00 70.31 193 ARG A CA 1
ATOM 1524 C C . ARG A 1 193 ? 0.522 -14.805 16.045 1.00 70.31 193 ARG A C 1
ATOM 1526 O O . ARG A 1 193 ? 1.379 -14.539 15.215 1.00 70.31 193 ARG A O 1
ATOM 1533 N N . SER A 1 194 ? 0.522 -15.944 16.743 1.00 72.94 194 SER A N 1
ATOM 1534 C CA . SER A 1 194 ? 1.540 -16.991 16.536 1.00 72.94 194 SER A CA 1
ATOM 1535 C C . SER A 1 194 ? 1.502 -17.534 15.109 1.00 72.94 194 SER A C 1
ATOM 1537 O O . SER A 1 194 ? 2.524 -17.549 14.436 1.00 72.94 194 SER A O 1
ATOM 1539 N N . ASN A 1 195 ? 0.306 -17.821 14.588 1.00 75.62 195 ASN A N 1
ATOM 1540 C CA . ASN A 1 195 ? 0.147 -18.349 13.230 1.00 75.62 195 ASN A CA 1
ATOM 1541 C C . ASN A 1 195 ? 0.564 -17.346 12.135 1.00 75.62 195 ASN A C 1
ATOM 1543 O O . ASN A 1 195 ? 0.882 -17.757 11.029 1.00 75.62 195 ASN A O 1
ATOM 1547 N N . MET A 1 196 ? 0.589 -16.040 12.431 1.00 63.00 196 MET A N 1
ATOM 1548 C CA . MET A 1 196 ? 1.078 -15.001 11.511 1.00 63.00 196 MET A CA 1
ATOM 1549 C C . MET A 1 196 ? 2.609 -14.878 11.468 1.00 63.00 196 MET A C 1
ATOM 1551 O O . MET A 1 196 ? 3.129 -14.249 10.550 1.00 63.00 196 MET A O 1
ATOM 1555 N N . PHE A 1 197 ? 3.323 -15.407 12.466 1.00 56.56 197 PHE A N 1
ATOM 1556 C CA . PHE A 1 197 ? 4.789 -15.349 12.548 1.00 56.56 197 PHE A CA 1
ATOM 1557 C C . PHE A 1 197 ? 5.470 -16.697 12.248 1.00 56.56 197 PHE A C 1
ATOM 1559 O O . PHE A 1 197 ? 6.694 -16.722 12.134 1.00 56.56 197 PHE A O 1
ATOM 1566 N N . ASP A 1 198 ? 4.690 -17.774 12.100 1.00 54.50 198 ASP A N 1
ATOM 1567 C CA . ASP A 1 198 ? 5.162 -19.136 11.813 1.00 54.50 198 ASP A CA 1
ATOM 1568 C C . ASP A 1 198 ? 5.011 -19.556 10.324 1.00 54.50 198 ASP A C 1
ATOM 1570 O O . ASP A 1 198 ? 5.458 -20.643 9.955 1.00 54.50 198 ASP A O 1
ATOM 1574 N N . GLU A 1 199 ? 4.434 -18.702 9.461 1.00 40.97 199 GLU A N 1
ATOM 1575 C CA . GLU A 1 199 ? 4.475 -18.796 7.980 1.00 40.97 199 GLU A CA 1
ATOM 1576 C C . GLU A 1 199 ? 5.492 -17.818 7.392 1.00 40.97 199 GLU A C 1
ATOM 1578 O O . GLU A 1 199 ? 6.100 -18.111 6.342 1.00 40.97 199 GLU A O 1
#

Sequence (199 aa):
MKILSFLCLIAVISLATIQSVSANEPTVKKSQTEILLVEKAKIIEPGVLPTSFWYWADKFAEQIKFVFTVGKEGKADYLVDMADERLAEMKKLSEEGITTYADKLLTEHETLIAKAQEMYLDLKVEGIEKAKELQVDTEKNILINEKKIKSQLDNAGPTYKAKESTIAQKLGAFMTSVMSHLSWKKDKIEEQRSNMFDE

Secondary structure (DSSP, 8-state):
-------------------------------HHHHHHHHS-------S-TTSTTHHHHHHHHHHHHHH--SHHHHHHHHHHHHHHHHHHHHHHHHTT--TTHHHHHHHHHHHHHHHHHHHHHHHHHHHHHHHHHHHHHHHHHHHHHHHHHHHHHTT-GGGTTTHHHHHHHHHHHHHHHHHHHHHHHHHHHHHHHHHH--

Foldseek 3Di:
DDDDDDDDDDDDDDDDDPDPPDDDDPPPPPDPVRVVCVVPDDPQAADDAPVDPCVVVVVVVLVVVLVVQDDLLSNLVSLQSVLVNLVNNCVVCVVVVHNPCVVVSNVSSVVSNVSSVVSVVVVVVVVVVVVVVVVVVVVVVVVVVVVVVVVCVVVVPPPCVVCVVVVVVVVVVVVVVVVVVVVVVVVVVVVVVVVVVVD

Radius of gyration: 36.91 Å; chains: 1; bounding box: 112×57×90 Å